Protein AF-A0A848MT66-F1 (afdb_monomer)

Foldseek 3Di:
DPDPQFDADQFWDDWPN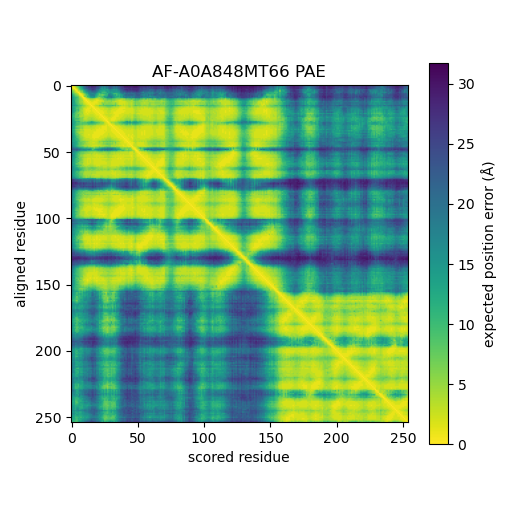KIKGQGTWADDPQKIKTKIKIQDDCPAPLLDPFFPDKDWFKFKDAPNHTQDTDPVPDDDPPVQKDKDWDADSVRRMIMMMMIGPHRVDDLVPGFKMKIWTFKMKGWGQDDQPDPDGGPDIDIDMDTTTRTGMDGSVSHDHRDWDKWWKAFPPPRDIKIWTDDQFKIKIWAADDVCPVPFPFKWKWFADPNDIDIWGFPDWDADPVRIIITITGDRCVVVTQWMFIDTPRDTRMIIGD

Secondary structure (DSSP, 8-state):
----SSPEEEEEEEETTEEEEEEEEEEETTEEEEEEEEE--TT-TTS-TT--EEEEEEEEEETTEEEEEE---SS---TTEEEEEEEETTTTEEEEEEEE---SS-GGG--EEEEEEEEEEEEEE--B-TTSSBS-EEEEEEEEEEEEEEEGGGSPPP-PEEEEEEETTT--EEEEEE-SS-EEEEE---TTTTT-S-EEEEEEETTEEEEEEEEEEEE-TTS-EEEEE----TTS-SEEEEEETTEEEEEEE-

Mean predicted aligned error: 12.11 Å

Structure (mmCIF, N/CA/C/O backbone):
data_AF-A0A848MT66-F1
#
_entry.id   AF-A0A848MT66-F1
#
loop_
_atom_site.group_PDB
_atom_site.id
_atom_site.type_symbol
_atom_site.label_atom_id
_atom_site.label_alt_id
_atom_site.label_comp_id
_atom_site.label_asym_id
_atom_site.label_entity_id
_atom_site.label_seq_id
_atom_site.pdbx_PDB_ins_code
_atom_site.Cartn_x
_atom_site.Cartn_y
_atom_site.Cartn_z
_atom_site.occupancy
_atom_site.B_iso_or_equiv
_atom_site.auth_seq_id
_atom_site.auth_comp_id
_atom_site.auth_asym_id
_atom_site.auth_atom_id
_atom_site.pdbx_PDB_model_num
ATOM 1 N N . MET A 1 1 ? 15.559 -20.952 0.396 1.00 28.16 1 MET A N 1
ATOM 2 C CA . MET A 1 1 ? 15.006 -20.070 1.439 1.00 28.16 1 MET A CA 1
ATOM 3 C C . MET A 1 1 ? 14.443 -18.902 0.673 1.00 28.16 1 MET A C 1
ATOM 5 O O . MET A 1 1 ? 15.230 -18.184 0.075 1.00 28.16 1 MET A O 1
ATOM 9 N N . GLU A 1 2 ? 13.124 -18.841 0.539 1.00 30.14 2 GLU A N 1
ATOM 10 C CA . GLU A 1 2 ? 12.454 -17.686 -0.057 1.00 30.14 2 GLU A CA 1
ATOM 11 C C . GLU A 1 2 ? 12.628 -16.526 0.924 1.00 30.14 2 GLU A C 1
ATOM 13 O O . GLU A 1 2 ? 12.258 -16.642 2.091 1.00 30.14 2 GLU A O 1
ATOM 18 N N . GLU A 1 3 ? 13.312 -15.466 0.500 1.00 37.06 3 GLU A N 1
ATOM 19 C CA . GLU A 1 3 ? 13.343 -14.219 1.258 1.00 37.06 3 GLU A CA 1
ATOM 20 C C . GLU A 1 3 ? 11.935 -13.622 1.186 1.00 37.06 3 GLU A C 1
ATOM 22 O O . GLU A 1 3 ? 11.455 -13.291 0.102 1.00 37.06 3 GLU A O 1
ATOM 27 N N . GLU A 1 4 ? 11.242 -13.554 2.325 1.00 42.16 4 GLU A N 1
ATOM 28 C CA . GLU A 1 4 ? 9.920 -12.934 2.392 1.00 42.16 4 GLU A CA 1
ATOM 29 C C . GLU A 1 4 ? 10.020 -11.465 1.962 1.00 42.16 4 GLU A C 1
ATOM 31 O O . GLU A 1 4 ? 10.787 -10.678 2.516 1.00 42.16 4 GLU A O 1
ATOM 36 N N . PHE A 1 5 ? 9.236 -11.124 0.939 1.00 47.00 5 PHE A N 1
ATOM 37 C CA . PHE A 1 5 ? 9.258 -9.848 0.224 1.00 47.00 5 PHE A CA 1
ATOM 38 C C . PHE A 1 5 ? 8.869 -8.634 1.089 1.00 47.00 5 PHE A C 1
ATOM 40 O O . PHE A 1 5 ? 9.258 -7.503 0.803 1.00 47.00 5 PHE A O 1
ATOM 47 N N . VAL A 1 6 ? 8.119 -8.861 2.169 1.00 54.75 6 VAL A N 1
ATOM 48 C CA . VAL A 1 6 ? 7.749 -7.846 3.160 1.00 54.75 6 VAL A CA 1
ATOM 49 C C . VAL A 1 6 ? 7.946 -8.431 4.549 1.00 54.75 6 VAL A C 1
ATOM 51 O O . VAL A 1 6 ? 7.553 -9.572 4.790 1.00 54.75 6 VAL A O 1
ATOM 54 N N . HIS A 1 7 ? 8.510 -7.651 5.473 1.00 56.84 7 HIS A N 1
ATOM 55 C CA . HIS A 1 7 ? 8.611 -8.065 6.867 1.00 56.84 7 HIS A CA 1
ATOM 56 C C . HIS A 1 7 ? 7.221 -8.237 7.487 1.00 56.84 7 HIS A C 1
ATOM 58 O O . HIS A 1 7 ? 6.429 -7.292 7.540 1.00 56.84 7 HIS A O 1
ATOM 64 N N . GLN A 1 8 ? 6.947 -9.450 7.971 1.00 54.66 8 GLN A N 1
ATOM 65 C CA . GLN A 1 8 ? 5.781 -9.724 8.797 1.00 54.66 8 GLN A CA 1
ATOM 66 C C . GLN A 1 8 ? 5.997 -9.117 10.181 1.00 54.66 8 GLN A C 1
ATOM 68 O O . GLN A 1 8 ? 6.926 -9.492 10.900 1.00 54.66 8 GLN A O 1
ATOM 73 N N . LEU A 1 9 ? 5.124 -8.192 10.564 1.00 62.81 9 LEU A N 1
ATOM 74 C CA . LEU A 1 9 ? 4.983 -7.795 11.956 1.00 62.81 9 LEU A CA 1
ATOM 75 C C . LEU A 1 9 ? 3.821 -8.605 12.534 1.00 62.81 9 LEU A C 1
ATOM 77 O O . LEU A 1 9 ? 2.802 -8.821 11.891 1.00 62.81 9 LEU A O 1
ATOM 81 N N . ASN A 1 10 ? 3.972 -9.097 13.760 1.00 61.88 10 ASN A N 1
ATOM 82 C CA . ASN A 1 10 ? 2.887 -9.768 14.479 1.00 61.88 10 ASN A CA 1
ATOM 83 C C . ASN A 1 10 ? 2.420 -8.886 15.642 1.00 61.88 10 ASN A C 1
ATOM 85 O O . ASN A 1 10 ? 2.320 -9.334 16.783 1.00 61.88 10 ASN A O 1
ATOM 89 N N . SER A 1 11 ? 2.165 -7.606 15.353 1.00 80.50 11 SER A N 1
ATOM 90 C CA . SER A 1 11 ? 1.585 -6.677 16.324 1.00 80.50 11 SER A CA 1
ATOM 91 C C . SER A 1 11 ? 0.069 -6.827 16.280 1.00 80.50 11 SER A C 1
ATOM 93 O O . SER A 1 11 ? -0.560 -6.510 15.272 1.00 80.50 11 SER A O 1
ATOM 95 N N . ILE A 1 12 ? -0.508 -7.383 17.346 1.00 86.62 12 ILE A N 1
ATOM 96 C CA . ILE A 1 12 ? -1.943 -7.653 17.464 1.00 86.62 12 ILE A CA 1
ATOM 97 C C . ILE A 1 12 ? -2.463 -6.920 18.691 1.00 86.62 12 ILE A C 1
ATOM 99 O O . ILE A 1 12 ? -1.936 -7.083 19.793 1.00 86.62 12 ILE A O 1
ATOM 103 N N . VAL A 1 13 ? -3.528 -6.144 18.512 1.00 90.25 13 VAL A N 1
ATOM 104 C CA . VAL A 1 13 ? -4.221 -5.472 19.610 1.00 90.25 13 VAL A CA 1
ATOM 105 C C . VAL A 1 13 ? -5.711 -5.734 19.507 1.00 90.25 13 VAL A C 1
ATOM 107 O O . VAL A 1 13 ? -6.292 -5.699 18.424 1.00 90.25 13 VAL A O 1
ATOM 110 N N . LYS A 1 14 ? -6.346 -5.963 20.656 1.00 91.12 14 LYS A N 1
ATOM 111 C CA . LYS A 1 14 ? -7.785 -6.182 20.760 1.00 91.12 14 LYS A CA 1
ATOM 112 C C . LYS A 1 14 ? -8.424 -5.135 21.660 1.00 91.12 14 LYS A C 1
ATOM 114 O O . LYS A 1 14 ? -7.981 -4.938 22.788 1.00 91.12 14 LYS A O 1
ATOM 119 N N . ASP A 1 15 ? -9.496 -4.527 21.172 1.00 90.19 15 ASP A N 1
ATOM 120 C CA . ASP A 1 15 ? -10.344 -3.594 21.914 1.00 90.19 15 ASP A CA 1
ATOM 121 C C . ASP A 1 15 ? -11.790 -3.726 21.420 1.00 90.19 15 ASP A C 1
ATOM 123 O O . ASP A 1 15 ? -12.028 -3.939 20.233 1.00 90.19 15 ASP A O 1
ATOM 127 N N . ASN A 1 16 ? -12.766 -3.646 22.327 1.00 83.56 16 ASN A N 1
ATOM 128 C CA . ASN A 1 16 ? -14.197 -3.790 22.014 1.00 83.56 16 ASN A CA 1
ATOM 129 C C . ASN A 1 16 ? -14.545 -5.015 21.140 1.00 83.56 16 ASN A C 1
ATOM 131 O O . ASN A 1 16 ? -15.352 -4.923 20.218 1.00 83.56 16 ASN A O 1
ATOM 135 N N . GLU A 1 17 ? -13.928 -6.166 21.435 1.00 89.69 17 GLU A N 1
ATOM 136 C CA . GLU A 1 17 ? -14.047 -7.426 20.672 1.00 89.69 17 GLU A CA 1
ATOM 137 C C . GLU A 1 17 ? -13.523 -7.384 19.226 1.00 89.69 17 GLU A C 1
ATOM 139 O O . GLU A 1 17 ? -13.543 -8.417 18.562 1.00 89.69 17 GLU A O 1
ATOM 144 N N . ILE A 1 18 ? -12.988 -6.252 18.770 1.00 92.56 18 ILE A N 1
ATOM 145 C CA . ILE A 1 18 ? -12.320 -6.105 17.477 1.00 92.56 18 ILE A CA 1
ATOM 146 C C . ILE A 1 18 ? -10.827 -6.316 17.677 1.00 92.56 18 ILE A C 1
ATOM 148 O O . ILE A 1 18 ? -10.190 -5.660 18.508 1.00 92.56 18 ILE A O 1
ATOM 152 N N . GLU A 1 19 ? -10.276 -7.230 16.897 1.00 94.12 19 GLU A N 1
ATOM 153 C CA . GLU A 1 19 ? -8.845 -7.485 16.828 1.00 94.12 19 GLU A CA 1
ATOM 154 C C . GLU A 1 19 ? -8.282 -6.820 15.576 1.00 94.12 19 GLU A C 1
ATOM 156 O O . GLU A 1 19 ? -8.815 -7.014 14.485 1.00 94.12 19 GLU A O 1
ATOM 161 N N . ILE A 1 20 ? -7.223 -6.030 15.740 1.00 94.69 20 ILE A N 1
ATOM 162 C CA . ILE A 1 20 ? -6.456 -5.462 14.636 1.00 94.69 20 ILE A CA 1
ATOM 163 C C . ILE A 1 20 ? -5.045 -6.023 14.707 1.00 94.69 20 ILE A C 1
ATOM 165 O O . ILE A 1 20 ? -4.350 -5.857 15.713 1.00 94.69 20 ILE A O 1
ATOM 169 N N . LYS A 1 21 ? -4.625 -6.651 13.616 1.00 92.06 21 LYS A N 1
ATOM 170 C CA . LYS A 1 21 ? -3.260 -7.096 13.373 1.00 92.06 21 LYS A CA 1
ATOM 171 C C . LYS A 1 21 ? -2.616 -6.172 12.346 1.00 92.06 21 LYS A C 1
ATOM 173 O O . LYS A 1 21 ? -3.166 -5.998 11.265 1.00 92.06 21 LYS A O 1
ATOM 178 N N . LEU A 1 22 ? -1.462 -5.590 12.665 1.00 89.69 22 LEU A N 1
ATOM 179 C CA . LEU A 1 22 ? -0.559 -5.035 11.653 1.00 89.69 22 LEU A CA 1
ATOM 180 C C . LEU A 1 22 ? 0.280 -6.197 11.131 1.00 89.69 22 LEU A C 1
ATOM 182 O O . LEU A 1 22 ? 1.233 -6.589 11.794 1.00 89.69 22 LEU A O 1
ATOM 186 N N . GLU A 1 23 ? -0.125 -6.758 9.997 1.00 83.38 23 GLU A N 1
ATOM 187 C CA . GLU A 1 23 ? 0.451 -7.965 9.397 1.00 83.38 23 GLU A CA 1
ATOM 188 C C . GLU A 1 23 ? 1.785 -7.675 8.709 1.00 83.38 23 GLU A C 1
ATOM 190 O O . GLU A 1 23 ? 2.734 -8.446 8.822 1.00 83.38 23 GLU A O 1
ATOM 195 N N . LYS A 1 24 ? 1.871 -6.558 7.981 1.00 80.31 24 LYS A N 1
ATOM 196 C CA . LYS A 1 24 ? 3.085 -6.161 7.259 1.00 80.31 24 LYS A CA 1
ATOM 197 C C . LYS A 1 24 ? 3.338 -4.670 7.415 1.00 80.31 24 LYS A C 1
ATOM 199 O O . LYS A 1 24 ? 2.401 -3.870 7.389 1.00 80.31 24 LYS A O 1
ATOM 204 N N . ALA A 1 25 ? 4.610 -4.302 7.506 1.00 81.12 25 ALA A N 1
ATOM 205 C CA . ALA A 1 25 ? 5.046 -2.922 7.366 1.00 81.12 25 ALA A CA 1
ATOM 206 C C . ALA A 1 25 ? 6.406 -2.853 6.669 1.00 81.12 25 ALA A C 1
ATOM 208 O O . ALA A 1 25 ? 7.242 -3.743 6.832 1.00 81.12 25 ALA A O 1
ATOM 209 N N . TYR A 1 26 ? 6.615 -1.810 5.873 1.00 76.75 26 TYR A N 1
ATOM 210 C CA . TYR A 1 26 ? 7.862 -1.603 5.143 1.00 76.75 26 TYR A CA 1
ATOM 211 C C . TYR A 1 26 ? 8.096 -0.127 4.844 1.00 76.75 26 TYR A C 1
ATOM 213 O O . TYR A 1 26 ? 7.155 0.664 4.753 1.00 76.75 26 TYR A O 1
ATOM 221 N N . ILE A 1 27 ? 9.362 0.212 4.624 1.00 77.25 27 ILE A N 1
ATOM 222 C CA . ILE A 1 27 ? 9.795 1.523 4.152 1.00 77.25 27 ILE A CA 1
ATOM 223 C C . ILE A 1 27 ? 10.336 1.369 2.731 1.00 77.25 27 ILE A C 1
ATOM 225 O O . ILE A 1 27 ? 11.186 0.514 2.474 1.00 77.25 27 ILE A O 1
ATOM 229 N N . ASP A 1 28 ? 9.851 2.205 1.814 1.00 71.50 28 ASP A N 1
ATOM 230 C CA . ASP A 1 28 ? 10.352 2.295 0.441 1.00 71.50 28 ASP A CA 1
ATOM 231 C C . ASP A 1 28 ? 10.438 3.759 0.000 1.00 71.50 28 ASP A C 1
ATOM 233 O O . ASP A 1 28 ? 9.432 4.458 -0.037 1.00 71.50 28 ASP A O 1
ATOM 237 N N . GLN A 1 29 ? 11.643 4.244 -0.315 1.00 68.88 29 GLN A N 1
ATOM 238 C CA . GLN A 1 29 ? 11.874 5.580 -0.893 1.00 68.88 29 GLN A CA 1
ATOM 239 C C . GLN A 1 29 ? 11.105 6.724 -0.185 1.00 68.88 29 GLN A C 1
ATOM 241 O O . GLN A 1 29 ? 10.554 7.613 -0.837 1.00 68.88 29 GLN A O 1
ATOM 246 N N . LYS A 1 30 ? 11.112 6.724 1.161 1.00 72.56 30 LYS A N 1
ATOM 247 C CA . LYS A 1 30 ? 10.392 7.659 2.066 1.00 72.56 30 LYS A CA 1
ATOM 248 C C . LYS A 1 30 ? 8.875 7.478 2.160 1.00 72.56 30 LYS A C 1
ATOM 250 O O . LYS A 1 30 ? 8.181 8.340 2.708 1.00 72.56 30 LYS A O 1
ATOM 255 N N . GLN A 1 31 ? 8.358 6.376 1.644 1.00 78.69 31 GLN A N 1
ATOM 256 C CA . GLN A 1 31 ? 6.994 5.937 1.872 1.00 78.69 31 GLN A CA 1
ATOM 257 C C . GLN A 1 31 ? 6.964 4.881 2.974 1.00 78.69 31 GLN A C 1
ATOM 259 O O . GLN A 1 31 ? 7.889 4.076 3.094 1.00 78.69 31 GLN A O 1
ATOM 264 N N . LEU A 1 32 ? 5.884 4.877 3.752 1.00 81.88 32 LEU A N 1
ATOM 265 C CA . LEU A 1 32 ? 5.597 3.827 4.727 1.00 81.88 32 LEU A CA 1
ATOM 266 C C . LEU A 1 32 ? 4.388 3.031 4.252 1.00 81.88 32 LEU A C 1
ATOM 268 O O . LEU A 1 32 ? 3.293 3.585 4.115 1.00 81.88 32 LEU A O 1
ATOM 272 N N . GLY A 1 33 ? 4.596 1.743 4.017 1.00 83.00 33 GLY A N 1
ATOM 273 C CA . GLY A 1 33 ? 3.530 0.790 3.765 1.00 83.00 33 GLY A CA 1
ATOM 274 C C . GLY A 1 33 ? 3.071 0.132 5.056 1.00 83.00 33 GLY A C 1
ATOM 275 O O . GLY A 1 33 ? 3.898 -0.302 5.856 1.00 83.00 33 GLY A O 1
ATOM 276 N N . LEU A 1 34 ? 1.759 0.048 5.251 1.00 86.88 34 LEU A N 1
ATOM 277 C CA . LEU A 1 34 ? 1.121 -0.610 6.389 1.00 86.88 34 LEU A CA 1
ATOM 278 C C . LEU A 1 34 ? 0.010 -1.520 5.876 1.00 86.88 34 LEU A C 1
ATOM 280 O O . LEU A 1 34 ? -0.823 -1.080 5.088 1.00 86.88 34 LEU A O 1
ATOM 284 N N . TYR A 1 35 ? -0.030 -2.762 6.342 1.00 86.44 35 TYR A N 1
ATOM 285 C CA . TYR A 1 35 ? -1.067 -3.727 5.988 1.00 86.44 35 TYR A CA 1
ATOM 286 C C . TYR A 1 35 ? -1.716 -4.296 7.245 1.00 86.44 35 TYR A C 1
ATOM 288 O O . TYR A 1 35 ? -1.035 -4.879 8.093 1.00 86.44 35 TYR A O 1
ATOM 296 N N . PHE A 1 36 ? -3.028 -4.121 7.358 1.00 90.62 36 PHE A N 1
ATOM 297 C CA . PHE A 1 36 ? -3.811 -4.529 8.513 1.00 90.62 36 PHE A CA 1
ATOM 298 C C . PHE A 1 36 ? -4.785 -5.644 8.160 1.00 90.62 36 PHE A C 1
ATOM 300 O O . PHE A 1 36 ? -5.444 -5.588 7.123 1.00 90.62 36 PHE A O 1
ATOM 307 N N . ILE A 1 37 ? -4.933 -6.586 9.087 1.00 91.62 37 ILE A N 1
ATOM 308 C CA . ILE A 1 37 ? -6.010 -7.573 9.111 1.00 91.62 37 ILE A CA 1
ATOM 309 C C . ILE A 1 37 ? -6.858 -7.284 10.346 1.00 91.62 37 ILE A C 1
ATOM 311 O O . ILE A 1 37 ? -6.346 -7.203 11.464 1.00 91.62 37 ILE A O 1
ATOM 315 N N . ILE A 1 38 ? -8.155 -7.087 10.147 1.00 95.00 38 ILE A N 1
ATOM 316 C CA . ILE A 1 38 ? -9.089 -6.662 11.185 1.00 95.00 38 ILE A CA 1
ATOM 317 C C . ILE A 1 38 ? -10.229 -7.663 11.267 1.00 95.00 38 ILE A C 1
ATOM 319 O O . ILE A 1 38 ? -11.006 -7.801 10.327 1.00 95.00 38 ILE A O 1
ATOM 323 N N . ASN A 1 39 ? -10.382 -8.303 12.421 1.00 95.06 39 ASN A N 1
ATOM 324 C CA . ASN A 1 39 ? -11.493 -9.211 12.676 1.00 95.06 39 ASN A CA 1
ATOM 325 C C . ASN A 1 39 ? -12.638 -8.439 13.334 1.00 95.06 39 ASN A C 1
ATOM 327 O O . ASN A 1 39 ? -12.518 -7.976 14.477 1.00 95.06 39 ASN A O 1
ATOM 331 N N . LEU A 1 40 ? -13.747 -8.282 12.607 1.00 93.81 40 LEU A N 1
ATOM 332 C CA . LEU A 1 40 ? -14.946 -7.614 13.103 1.00 93.81 40 LEU A CA 1
ATOM 333 C C . LEU A 1 40 ? -15.909 -8.644 13.718 1.00 93.81 40 LEU A C 1
ATOM 335 O O . LEU A 1 40 ? -16.184 -9.675 13.108 1.00 93.81 40 LEU A O 1
ATOM 339 N N . PRO A 1 41 ? -16.477 -8.388 14.911 1.00 92.31 41 PRO A N 1
ATOM 340 C CA . PRO A 1 41 ? -17.468 -9.290 15.483 1.00 92.31 41 PRO A CA 1
ATOM 341 C C . PRO A 1 41 ? -18.757 -9.252 14.651 1.00 92.31 41 PRO A C 1
ATOM 343 O O . PRO A 1 41 ? -19.169 -8.177 14.224 1.00 92.31 41 PRO A O 1
ATOM 346 N N . GLU A 1 42 ? -19.451 -10.386 14.504 1.00 89.50 42 GLU A N 1
ATOM 347 C CA . GLU A 1 42 ? -20.703 -10.508 13.720 1.00 89.50 42 GLU A CA 1
ATOM 348 C C . GLU A 1 42 ? -21.767 -9.461 14.090 1.00 89.50 42 GLU A C 1
ATOM 350 O O . GLU A 1 42 ? -22.521 -8.982 13.251 1.00 89.50 42 GLU A O 1
ATOM 355 N N . LYS A 1 43 ? -21.822 -9.073 15.370 1.00 89.12 43 LYS A N 1
ATOM 356 C CA . LYS A 1 43 ? -22.753 -8.053 15.882 1.00 89.12 43 LYS A CA 1
ATOM 357 C C . LYS A 1 43 ? -22.346 -6.610 15.553 1.00 89.12 43 LYS A C 1
ATOM 359 O O . LYS A 1 43 ? -23.041 -5.674 15.952 1.00 89.12 43 LYS A O 1
ATOM 364 N N . SER A 1 44 ? -21.190 -6.399 14.925 1.00 88.56 44 SER A N 1
ATOM 365 C CA . SER A 1 44 ? -20.692 -5.075 14.573 1.00 88.56 44 SER A CA 1
ATOM 366 C C . SER A 1 44 ? -21.595 -4.448 13.523 1.00 88.56 44 SER A C 1
ATOM 368 O O . SER A 1 44 ? -21.906 -5.055 12.508 1.00 88.56 44 SER A O 1
ATOM 370 N N . LYS A 1 45 ? -21.933 -3.169 13.696 1.00 87.88 45 LYS A N 1
ATOM 371 C CA . LYS A 1 45 ? -22.602 -2.392 12.638 1.00 87.88 45 LYS A CA 1
ATOM 372 C C . LYS A 1 45 ? -21.758 -2.253 11.365 1.00 87.88 45 LYS A C 1
ATOM 374 O O . LYS A 1 45 ? -22.286 -1.856 10.335 1.00 87.88 45 LYS A O 1
ATOM 379 N N . LEU A 1 46 ? -20.454 -2.525 11.462 1.00 89.31 46 LEU A N 1
ATOM 380 C CA . LEU A 1 46 ? -19.535 -2.573 10.329 1.00 89.31 46 LEU A CA 1
ATOM 381 C C . LEU A 1 46 ? -19.569 -3.923 9.599 1.00 89.31 46 LEU A C 1
ATOM 383 O O . LEU A 1 46 ? -18.957 -4.030 8.557 1.00 89.31 46 LEU A O 1
ATOM 387 N N . VAL A 1 47 ? -20.274 -4.931 10.116 1.00 86.62 47 VAL A N 1
ATOM 388 C CA . VAL A 1 47 ? -20.581 -6.172 9.396 1.00 86.62 47 VAL A CA 1
ATOM 389 C C . VAL A 1 47 ? -21.984 -5.997 8.822 1.00 86.62 47 VAL A C 1
ATOM 391 O O . VAL A 1 47 ? -22.995 -6.318 9.444 1.00 86.62 47 VAL A O 1
ATOM 394 N N . SER A 1 48 ? -22.062 -5.341 7.667 1.00 70.50 48 SER A N 1
ATOM 395 C CA . SER A 1 48 ? -23.320 -5.018 6.995 1.00 70.50 48 SER A CA 1
ATOM 396 C C . SER A 1 48 ? -23.159 -5.204 5.497 1.00 70.50 48 SER A C 1
ATOM 398 O O . SER A 1 48 ? -22.200 -4.710 4.915 1.00 70.50 48 SER A O 1
ATOM 400 N N . SER A 1 49 ? -24.155 -5.824 4.859 1.00 62.88 49 SER A N 1
ATOM 401 C CA . SER A 1 49 ? -24.201 -6.142 3.417 1.00 62.88 49 SER A CA 1
ATOM 402 C C . SER A 1 49 ? -24.146 -4.938 2.458 1.00 62.88 49 SER A C 1
ATOM 404 O O . SER A 1 49 ? -24.436 -5.073 1.273 1.00 62.88 49 SER A O 1
ATOM 406 N N . ARG A 1 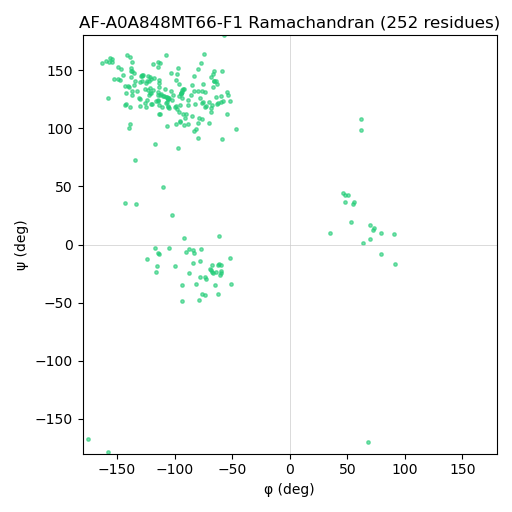50 ? -23.906 -3.728 2.965 1.00 76.00 50 ARG A N 1
ATOM 407 C CA . ARG A 1 50 ? -24.032 -2.487 2.201 1.00 76.00 50 ARG A CA 1
ATOM 408 C C . ARG A 1 50 ? -22.962 -1.464 2.580 1.00 76.00 50 ARG A C 1
ATOM 410 O O . ARG A 1 50 ? -23.267 -0.283 2.685 1.00 76.00 50 ARG A O 1
ATOM 417 N N . ILE A 1 51 ? -21.748 -1.913 2.881 1.00 84.81 51 ILE A N 1
ATOM 418 C CA . ILE A 1 51 ? -20.597 -1.017 3.024 1.00 84.81 51 ILE A CA 1
ATOM 419 C C . ILE A 1 51 ? -19.824 -1.069 1.712 1.00 84.81 51 ILE A C 1
ATOM 421 O O . ILE A 1 51 ? -19.376 -2.135 1.310 1.00 84.81 51 ILE A O 1
ATOM 425 N N . ASP A 1 52 ? -19.714 0.077 1.047 1.00 82.75 52 ASP A N 1
ATOM 426 C CA . ASP A 1 52 ? -19.035 0.195 -0.242 1.00 82.75 52 ASP A CA 1
ATOM 427 C C . ASP A 1 52 ? -17.519 0.291 -0.071 1.00 82.75 52 ASP A C 1
ATOM 429 O O . ASP A 1 52 ? -16.787 -0.232 -0.901 1.00 82.75 52 ASP A O 1
ATOM 433 N N . TYR A 1 53 ? -17.048 0.931 1.005 1.00 85.50 53 TYR A N 1
ATOM 434 C CA . TYR A 1 53 ? -15.631 0.936 1.368 1.00 85.50 53 TYR A CA 1
ATOM 435 C C . TYR A 1 53 ? -15.412 1.167 2.863 1.00 85.50 53 TYR A C 1
ATOM 437 O O . TYR A 1 53 ? -16.259 1.729 3.574 1.00 85.50 53 TYR A O 1
ATOM 445 N N . TYR A 1 54 ? -14.227 0.777 3.329 1.00 88.81 54 TYR A N 1
ATOM 446 C CA . TYR A 1 54 ? -13.775 0.971 4.702 1.00 88.81 54 TYR A CA 1
ATOM 447 C C . TYR A 1 54 ? -12.583 1.924 4.775 1.00 88.81 54 TYR A C 1
ATOM 449 O O . TYR A 1 54 ? -11.800 2.057 3.841 1.00 88.81 54 TYR A O 1
ATOM 457 N N . ASN A 1 55 ? -12.426 2.603 5.912 1.00 89.31 55 ASN A N 1
ATOM 458 C CA . ASN A 1 55 ? -11.262 3.445 6.175 1.00 89.31 55 ASN A CA 1
ATOM 459 C C . ASN A 1 55 ? -10.930 3.481 7.674 1.00 89.31 55 ASN A C 1
ATOM 461 O O . ASN A 1 55 ? -11.820 3.533 8.529 1.00 89.31 55 ASN A O 1
ATOM 465 N N . LEU A 1 56 ? -9.641 3.502 7.998 1.00 91.81 56 LEU A N 1
ATOM 466 C CA . LEU A 1 56 ? -9.118 3.666 9.346 1.00 91.81 56 LEU A CA 1
ATOM 467 C C . LEU A 1 56 ? -8.786 5.122 9.632 1.00 91.81 56 LEU A C 1
ATOM 469 O O . LEU A 1 56 ? -8.020 5.766 8.922 1.00 91.81 56 LEU A O 1
ATOM 473 N N . GLY A 1 57 ? -9.274 5.621 10.760 1.00 91.50 57 GLY A N 1
ATOM 474 C CA . GLY A 1 57 ? -8.708 6.821 11.345 1.00 91.50 57 GLY A CA 1
ATOM 475 C C . GLY A 1 57 ? -7.588 6.475 12.301 1.00 91.50 57 GLY A C 1
ATOM 476 O O . GLY A 1 57 ? -7.844 5.928 13.379 1.00 91.50 57 GLY A O 1
ATOM 477 N N . PHE A 1 58 ? -6.373 6.839 11.916 1.00 91.94 58 PHE A N 1
ATOM 478 C CA . PHE A 1 58 ? -5.172 6.530 12.673 1.00 91.94 58 PHE A CA 1
ATOM 479 C C . PHE A 1 58 ? -4.169 7.680 12.660 1.00 91.94 58 PHE A C 1
ATOM 481 O O . PHE A 1 58 ? -4.232 8.584 11.825 1.00 91.94 58 PHE A O 1
ATOM 488 N N . SER A 1 59 ? -3.227 7.627 13.593 1.00 91.50 59 SER A N 1
ATOM 489 C CA . SER A 1 59 ? -2.053 8.497 13.615 1.00 91.50 59 SER A CA 1
ATOM 490 C C . SER A 1 59 ? -0.786 7.673 13.735 1.00 91.50 59 SER A C 1
ATOM 492 O O . SER A 1 59 ? -0.789 6.668 14.441 1.00 91.50 59 SER A O 1
ATOM 494 N N . ILE A 1 60 ? 0.290 8.141 13.112 1.00 89.94 60 ILE A N 1
ATOM 495 C CA . ILE A 1 60 ? 1.630 7.586 13.302 1.00 89.94 60 ILE A CA 1
ATOM 496 C C . ILE A 1 60 ? 2.392 8.522 14.214 1.00 89.94 60 ILE A C 1
ATOM 498 O O . ILE A 1 60 ? 2.379 9.740 14.002 1.00 89.94 60 ILE A O 1
ATOM 502 N N . LYS A 1 61 ? 3.033 7.951 15.227 1.00 89.06 61 LYS A N 1
ATOM 503 C CA . LYS A 1 61 ? 3.802 8.686 16.219 1.00 89.06 61 LYS A CA 1
ATOM 504 C C . LYS A 1 61 ? 5.201 8.113 16.376 1.00 89.06 61 LYS A C 1
ATOM 506 O O . LYS A 1 61 ? 5.364 6.902 16.335 1.00 89.06 61 LYS A O 1
ATOM 511 N N . GLU A 1 62 ? 6.148 8.999 16.634 1.00 86.56 62 GLU A N 1
ATOM 512 C CA . GLU A 1 62 ? 7.523 8.717 17.060 1.00 86.56 62 GLU A CA 1
ATOM 513 C C . GLU A 1 62 ? 7.707 9.415 18.410 1.00 86.56 62 GLU A C 1
ATOM 515 O O . GLU A 1 62 ? 7.445 10.616 18.508 1.00 86.56 62 GLU A O 1
ATOM 520 N N . ASP A 1 63 ? 8.037 8.679 19.473 1.00 83.69 63 ASP A N 1
ATOM 521 C CA . ASP A 1 63 ? 8.195 9.227 20.834 1.00 83.69 63 ASP A CA 1
ATOM 522 C C . ASP A 1 63 ? 7.037 10.143 21.290 1.00 83.69 63 ASP A C 1
ATOM 524 O O . ASP A 1 63 ? 7.206 11.169 21.953 1.00 83.69 63 ASP A O 1
ATOM 528 N N . GLY A 1 64 ? 5.811 9.796 20.886 1.00 81.56 64 GLY A N 1
ATOM 529 C CA . GLY A 1 64 ? 4.597 10.565 21.179 1.00 81.56 64 GLY A CA 1
ATOM 530 C C . GLY A 1 64 ? 4.366 11.797 20.291 1.00 81.56 64 GLY A C 1
ATOM 531 O O . GLY A 1 64 ? 3.268 12.364 20.324 1.00 81.56 64 GLY A O 1
ATOM 532 N N . LYS A 1 65 ? 5.328 12.190 19.449 1.00 86.44 65 LYS A N 1
ATOM 533 C CA . LYS A 1 65 ? 5.156 13.224 18.421 1.00 86.44 65 LYS A CA 1
ATOM 534 C C . LYS A 1 65 ? 4.399 12.647 17.229 1.00 86.44 65 LYS A C 1
ATOM 536 O O . LYS A 1 65 ? 4.800 11.646 16.651 1.00 86.44 65 LYS A O 1
ATOM 541 N N . VAL A 1 66 ? 3.310 13.302 16.835 1.00 86.88 66 VAL A N 1
ATOM 542 C CA . VAL A 1 66 ? 2.520 12.904 15.662 1.00 86.88 66 VAL A CA 1
ATOM 543 C C . VAL A 1 66 ? 3.277 13.259 14.384 1.00 86.88 66 VAL A C 1
ATOM 545 O O . VAL A 1 66 ? 3.537 14.433 14.126 1.00 86.88 66 VAL A O 1
ATOM 548 N N . LEU A 1 67 ? 3.599 12.240 13.589 1.00 82.75 67 LEU A N 1
ATOM 549 C CA . LEU A 1 67 ? 4.227 12.369 12.274 1.00 82.75 67 LEU A CA 1
ATOM 550 C C . LEU A 1 67 ? 3.194 12.393 11.146 1.00 82.75 67 LEU A C 1
ATOM 552 O O . LEU A 1 67 ? 3.362 13.098 10.158 1.00 82.75 67 LEU A O 1
ATOM 556 N N . PHE A 1 68 ? 2.107 11.638 11.304 1.00 85.75 68 PHE A N 1
ATOM 557 C CA . PHE A 1 68 ? 1.043 11.540 10.312 1.00 85.75 68 PHE A CA 1
ATOM 558 C C . PHE A 1 68 ? -0.310 11.355 10.994 1.00 85.75 68 PHE A C 1
ATOM 560 O O . PHE A 1 68 ? -0.409 10.784 12.082 1.00 85.75 68 PHE A O 1
ATOM 567 N N . THR A 1 69 ? -1.380 11.830 10.361 1.00 86.75 69 THR A N 1
ATOM 568 C CA . THR A 1 69 ? -2.749 11.556 10.801 1.00 86.75 69 THR A CA 1
ATOM 569 C C . THR A 1 69 ? -3.659 11.366 9.601 1.00 86.75 69 THR A C 1
ATOM 571 O O . THR A 1 69 ? -3.866 12.294 8.819 1.00 86.75 69 THR A O 1
ATOM 574 N N . ASN A 1 70 ? -4.290 10.199 9.515 1.00 85.56 70 ASN A N 1
ATOM 575 C CA . ASN A 1 70 ? -5.436 9.999 8.648 1.00 85.56 70 ASN A CA 1
ATOM 576 C C . ASN A 1 70 ? -6.713 10.363 9.417 1.00 85.56 70 ASN A C 1
ATOM 578 O O . ASN A 1 70 ? -7.216 9.619 10.263 1.00 85.56 70 ASN A O 1
ATOM 582 N N . ASN A 1 71 ? -7.256 11.541 9.109 1.00 71.38 71 ASN A N 1
ATOM 583 C CA . ASN A 1 71 ? -8.486 12.023 9.729 1.00 71.38 71 ASN A CA 1
ATOM 584 C C . ASN A 1 71 ? -9.765 11.495 9.062 1.00 71.38 71 ASN A C 1
ATOM 586 O O . ASN A 1 71 ? -10.850 11.703 9.624 1.00 71.38 71 ASN A O 1
ATOM 590 N N . SER A 1 72 ? -9.682 10.742 7.958 1.00 58.50 72 SER A N 1
ATOM 591 C CA . SER A 1 72 ? -10.794 10.056 7.264 1.00 58.50 72 SER A CA 1
ATOM 592 C C . SER A 1 72 ? -12.000 10.949 6.898 1.00 58.50 72 SER A C 1
ATOM 594 O O . SER A 1 72 ? -13.113 10.450 6.734 1.00 58.50 72 SER A O 1
ATOM 596 N N . LYS A 1 73 ? -11.838 12.280 6.858 1.00 50.88 73 LYS A N 1
ATOM 597 C CA . LYS A 1 73 ? -12.891 13.205 6.410 1.00 50.88 73 LYS A CA 1
ATOM 598 C C . LYS A 1 73 ? -12.731 13.422 4.902 1.00 50.88 73 LYS A C 1
ATOM 600 O O . LYS A 1 73 ? -11.789 14.095 4.519 1.00 50.88 73 LYS A O 1
ATOM 605 N N . GLU A 1 74 ? -13.671 12.860 4.141 1.00 47.47 74 GLU A N 1
ATOM 606 C CA . GLU A 1 74 ? -14.055 13.217 2.763 1.00 47.47 74 GLU A CA 1
ATOM 607 C C . GLU A 1 74 ? -12.985 13.076 1.661 1.00 47.47 74 GLU A C 1
ATOM 609 O O . GLU A 1 74 ? -12.067 13.879 1.575 1.00 47.47 74 GLU A O 1
ATOM 614 N N . ASP A 1 75 ? -13.166 12.056 0.807 1.00 41.84 75 ASP A N 1
ATOM 615 C CA . ASP A 1 75 ? -13.159 12.017 -0.678 1.00 41.84 75 ASP A CA 1
ATOM 616 C C . ASP A 1 75 ? -12.232 12.908 -1.539 1.00 41.84 75 ASP A C 1
ATOM 618 O O . ASP A 1 75 ? -12.347 12.894 -2.764 1.00 41.84 75 ASP A O 1
ATOM 622 N N . SER A 1 76 ? -11.254 13.618 -0.993 1.00 39.91 76 SER A N 1
ATOM 623 C CA . SER A 1 76 ? -10.090 14.028 -1.780 1.00 39.91 76 SER A CA 1
ATOM 624 C C . SER A 1 76 ? -9.003 12.996 -1.546 1.00 39.91 76 SER A C 1
ATOM 626 O O . SER A 1 76 ? -8.591 12.828 -0.398 1.00 39.91 76 SER A O 1
ATOM 628 N N . GLN A 1 77 ? -8.542 12.328 -2.607 1.00 43.75 77 GLN A N 1
ATOM 629 C CA . GLN A 1 77 ? -7.215 11.713 -2.630 1.00 43.75 77 GLN A CA 1
ATOM 630 C C . GLN A 1 77 ? -6.243 12.762 -2.091 1.00 43.75 77 GLN A C 1
ATOM 632 O O . GLN A 1 77 ? -5.929 13.741 -2.763 1.00 43.75 77 GLN A O 1
ATOM 637 N N . VAL A 1 78 ? -5.883 12.642 -0.817 1.00 50.81 78 VAL A N 1
ATOM 638 C CA . VAL A 1 78 ? -4.873 13.504 -0.235 1.00 50.81 78 VAL A CA 1
ATOM 639 C C . VAL A 1 78 ? -3.581 12.949 -0.802 1.00 50.81 78 VAL A C 1
ATOM 641 O O . VAL A 1 78 ? -3.299 11.773 -0.589 1.00 50.81 78 VAL A O 1
ATOM 644 N N . ASP A 1 79 ? -2.792 13.771 -1.495 1.00 56.88 79 ASP A N 1
ATOM 645 C CA . ASP A 1 79 ? -1.491 13.376 -2.065 1.00 56.88 79 ASP A CA 1
ATOM 646 C C . ASP A 1 79 ? -0.549 12.706 -1.033 1.00 56.88 79 ASP A C 1
ATOM 648 O O . ASP A 1 79 ? 0.471 12.122 -1.394 1.00 56.88 79 ASP A O 1
ATOM 652 N N . SER A 1 80 ? -0.892 12.765 0.260 1.00 69.56 80 SER A N 1
ATOM 653 C CA . SER A 1 80 ? -0.174 12.164 1.376 1.00 69.56 80 SER A CA 1
ATOM 654 C C . SER A 1 80 ? -0.376 10.660 1.567 1.00 69.56 80 SER A C 1
ATOM 656 O O . SER A 1 80 ? 0.402 10.085 2.324 1.00 69.56 80 SER A O 1
ATOM 658 N N . TYR A 1 81 ? -1.361 9.995 0.947 1.00 75.56 81 TYR A N 1
ATOM 659 C CA . TYR A 1 81 ? -1.444 8.525 0.978 1.00 75.56 81 TYR A CA 1
ATOM 660 C C . TYR A 1 81 ? -2.358 7.922 -0.100 1.00 75.56 81 TYR A C 1
ATOM 662 O O . TYR A 1 81 ? -3.315 8.548 -0.551 1.00 75.56 81 TYR A O 1
ATOM 670 N N . THR A 1 82 ? -2.109 6.660 -0.450 1.00 75.06 82 THR A N 1
ATOM 671 C CA . THR A 1 82 ? -3.053 5.779 -1.155 1.00 75.06 82 THR A CA 1
ATOM 672 C C . THR A 1 82 ? -3.463 4.623 -0.239 1.00 75.06 82 THR A C 1
ATOM 674 O O . THR A 1 82 ? -2.782 4.333 0.749 1.00 75.06 82 THR A O 1
ATOM 677 N N . PHE A 1 83 ? -4.612 3.997 -0.494 1.00 79.88 83 PHE A N 1
ATOM 678 C CA . PHE A 1 83 ? -5.068 2.842 0.282 1.00 79.88 83 PHE A CA 1
ATOM 679 C C . PHE A 1 83 ? -5.903 1.895 -0.583 1.00 79.88 83 PHE A C 1
ATOM 681 O O . PHE A 1 83 ? -6.516 2.345 -1.548 1.00 79.88 83 PHE A O 1
ATOM 688 N N . ASN A 1 84 ? -5.905 0.611 -0.225 1.00 75.88 84 ASN A N 1
ATOM 689 C CA . ASN A 1 84 ? -6.787 -0.414 -0.787 1.00 75.88 84 ASN A CA 1
ATOM 690 C C . ASN A 1 84 ? -7.356 -1.267 0.344 1.00 75.88 84 ASN A C 1
ATOM 692 O O . ASN A 1 84 ? -6.663 -1.531 1.331 1.00 75.88 84 ASN A O 1
ATOM 696 N N . GLU A 1 85 ? -8.576 -1.744 0.168 1.00 82.25 85 GLU A N 1
ATOM 697 C CA . GLU A 1 85 ? -9.337 -2.497 1.149 1.00 82.25 85 GLU A CA 1
ATOM 698 C C . GLU A 1 85 ? -10.067 -3.686 0.518 1.00 82.25 85 GLU A C 1
ATOM 700 O O . GLU A 1 85 ? -10.497 -3.644 -0.635 1.00 82.25 85 GLU A O 1
ATOM 705 N N . TYR A 1 86 ? -10.234 -4.743 1.304 1.00 83.94 86 TYR A N 1
ATOM 706 C CA . TYR A 1 86 ? -11.017 -5.920 0.957 1.00 83.94 86 TYR A CA 1
ATOM 707 C C . TYR A 1 86 ? -11.738 -6.436 2.202 1.00 83.94 86 TYR A C 1
ATOM 709 O O . TYR A 1 86 ? -11.158 -6.492 3.284 1.00 83.94 86 TYR A O 1
ATOM 717 N N . PHE A 1 87 ? -13.011 -6.800 2.063 1.00 84.94 87 PHE A N 1
ATOM 718 C CA . PHE A 1 87 ? -13.798 -7.370 3.151 1.00 84.94 87 PHE A CA 1
ATOM 719 C C . PHE A 1 87 ? -14.280 -8.768 2.770 1.00 84.94 87 PHE A C 1
ATOM 721 O O . PHE A 1 87 ? -14.995 -8.930 1.783 1.00 84.94 87 PHE A O 1
ATOM 728 N N . ASP A 1 88 ? -13.895 -9.764 3.564 1.00 84.69 88 ASP A N 1
ATOM 729 C CA . ASP A 1 88 ? -14.382 -11.134 3.445 1.00 84.69 88 ASP A CA 1
ATOM 730 C C . ASP A 1 88 ? -15.609 -11.331 4.344 1.00 84.69 88 ASP A C 1
ATOM 732 O O . ASP A 1 88 ? -15.503 -11.516 5.560 1.00 84.69 88 ASP A O 1
ATOM 736 N N . ASP A 1 89 ? -16.790 -11.330 3.722 1.00 84.25 89 ASP A N 1
ATOM 737 C CA . ASP A 1 89 ? -18.075 -11.555 4.391 1.00 84.25 89 ASP A CA 1
ATOM 738 C C . ASP A 1 89 ? -18.165 -12.924 5.093 1.00 84.25 89 ASP A C 1
ATOM 740 O O . ASP A 1 89 ? -18.960 -13.097 6.017 1.00 84.25 89 ASP A O 1
ATOM 744 N N . SER A 1 90 ? -17.391 -13.927 4.656 1.00 84.25 90 SER A N 1
ATOM 745 C CA . SER A 1 90 ? -17.463 -15.282 5.217 1.00 84.25 90 SER A CA 1
ATOM 746 C C . SER A 1 90 ? -16.752 -15.404 6.565 1.00 84.25 90 SER A C 1
ATOM 748 O O . SER A 1 90 ? -17.141 -16.225 7.400 1.00 84.25 90 SER A O 1
ATOM 750 N N . THR A 1 91 ? -15.739 -14.567 6.786 1.00 88.25 91 THR A N 1
ATOM 751 C CA . THR A 1 91 ? -14.905 -14.549 7.995 1.00 88.25 91 THR A CA 1
ATOM 752 C C . THR A 1 91 ? -15.082 -13.270 8.819 1.00 88.25 91 THR A C 1
ATOM 754 O O . THR A 1 91 ? -14.632 -13.217 9.963 1.00 88.25 91 THR A O 1
ATOM 757 N N . ASN A 1 92 ? -15.802 -12.270 8.292 1.00 91.69 92 ASN A N 1
ATOM 758 C CA . ASN A 1 92 ? -15.906 -10.908 8.829 1.00 91.69 92 ASN A CA 1
ATOM 759 C C . ASN A 1 92 ? -14.538 -10.233 8.998 1.00 91.69 92 ASN A C 1
ATOM 761 O O . ASN A 1 92 ? -14.306 -9.477 9.952 1.00 91.69 92 ASN A O 1
ATOM 765 N N . THR A 1 93 ? -13.634 -10.514 8.063 1.00 91.75 93 THR A N 1
ATOM 766 C CA . THR A 1 93 ? -12.265 -10.009 8.075 1.00 91.75 93 THR A CA 1
ATOM 767 C C . THR A 1 93 ? -12.125 -8.858 7.086 1.00 91.75 93 THR A C 1
ATOM 769 O O . THR A 1 93 ? -12.431 -8.985 5.904 1.00 91.75 93 THR A O 1
ATOM 772 N N . LEU A 1 94 ? -11.663 -7.713 7.586 1.00 90.56 94 LEU A N 1
ATOM 773 C CA . LEU A 1 94 ? -11.292 -6.547 6.794 1.00 90.56 94 LEU A CA 1
ATOM 774 C C . LEU A 1 94 ? -9.772 -6.515 6.631 1.00 90.56 94 LEU A C 1
ATOM 776 O O . LEU A 1 94 ? -9.036 -6.358 7.605 1.00 90.56 94 LEU A O 1
ATOM 780 N N . GLU A 1 95 ? -9.323 -6.602 5.392 1.00 88.50 95 GLU A N 1
ATOM 781 C CA . GLU A 1 95 ? -7.951 -6.355 4.979 1.00 88.50 95 GLU A CA 1
ATOM 782 C C . GLU A 1 95 ? -7.851 -4.915 4.481 1.00 88.50 95 GLU A C 1
ATOM 784 O O . GLU A 1 95 ? -8.644 -4.479 3.645 1.00 88.50 95 GLU A O 1
ATOM 789 N N . ILE A 1 96 ? -6.906 -4.136 5.006 1.00 88.56 96 ILE A N 1
ATOM 790 C CA . ILE A 1 96 ? -6.705 -2.760 4.549 1.00 88.56 96 ILE A CA 1
ATOM 791 C C . ILE A 1 96 ? -5.227 -2.399 4.519 1.00 88.56 96 ILE A C 1
ATOM 793 O O . ILE A 1 96 ? -4.489 -2.600 5.482 1.00 88.56 96 ILE A O 1
ATOM 797 N N . SER A 1 97 ? -4.797 -1.847 3.393 1.00 86.00 97 SER A N 1
ATOM 798 C CA . SER A 1 97 ? -3.431 -1.410 3.142 1.00 86.00 97 SER A CA 1
ATOM 799 C C . SER A 1 97 ? -3.380 0.102 2.995 1.00 86.00 97 SER A C 1
ATOM 801 O O . SER A 1 97 ? -4.243 0.695 2.356 1.00 86.00 97 SER A O 1
ATOM 803 N N . TYR A 1 98 ? -2.362 0.721 3.579 1.00 85.50 98 TYR A N 1
ATOM 804 C CA . TYR A 1 98 ? -2.059 2.136 3.432 1.00 85.50 98 TYR A CA 1
ATOM 805 C C . TYR A 1 98 ? -0.642 2.290 2.914 1.00 85.50 98 TYR A C 1
ATOM 807 O O . TYR A 1 98 ? 0.289 1.705 3.464 1.00 85.50 98 TYR A O 1
ATOM 815 N N . LEU A 1 99 ? -0.483 3.139 1.910 1.00 81.38 99 LEU A N 1
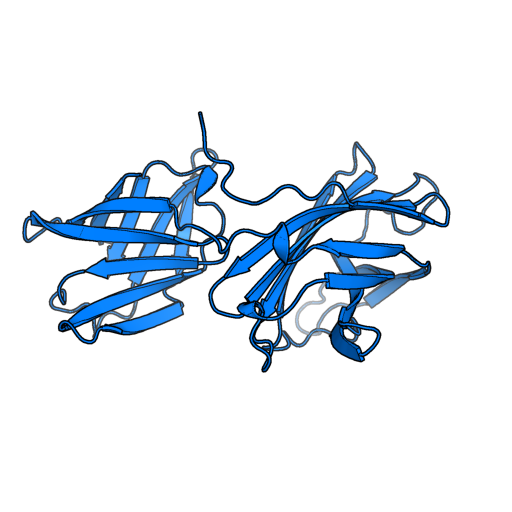ATOM 816 C CA . LEU A 1 99 ? 0.804 3.640 1.480 1.00 81.38 99 LEU A CA 1
ATOM 817 C C . LEU A 1 99 ? 0.865 5.132 1.753 1.00 81.38 99 LEU A C 1
ATOM 819 O O . LEU A 1 99 ? 0.166 5.916 1.118 1.00 81.38 99 LEU A O 1
ATOM 823 N N . ILE A 1 100 ? 1.708 5.530 2.692 1.00 84.38 100 ILE A N 1
ATOM 824 C CA . ILE A 1 100 ? 1.794 6.914 3.140 1.00 84.38 100 ILE A CA 1
ATOM 825 C C . ILE A 1 100 ? 2.951 7.587 2.414 1.00 84.38 100 ILE A C 1
ATOM 827 O O . ILE A 1 100 ? 4.107 7.188 2.561 1.00 84.38 100 ILE A O 1
ATOM 831 N N . ASN A 1 101 ? 2.623 8.601 1.617 1.00 73.75 101 ASN A N 1
ATOM 832 C CA . ASN A 1 101 ? 3.550 9.352 0.789 1.00 73.75 101 ASN A CA 1
ATOM 833 C C . ASN A 1 101 ? 4.254 10.429 1.615 1.00 73.75 101 ASN A C 1
ATOM 835 O O . ASN A 1 101 ? 3.619 11.361 2.103 1.00 73.75 101 ASN A O 1
ATOM 839 N N . SER A 1 102 ? 5.584 10.336 1.658 1.00 61.69 102 SER A N 1
ATOM 840 C CA . SER A 1 102 ? 6.498 11.370 2.143 1.00 61.69 102 SER A CA 1
ATOM 841 C C . SER A 1 102 ? 6.331 11.742 3.615 1.00 61.69 102 SER A C 1
ATOM 843 O O . SER A 1 102 ? 5.583 12.646 3.985 1.00 61.69 102 SER A O 1
ATOM 845 N N . PHE A 1 103 ? 7.185 11.155 4.442 1.00 60.75 103 PHE A N 1
ATOM 846 C CA . PHE A 1 103 ? 7.590 11.786 5.690 1.00 60.75 103 PHE A CA 1
ATOM 847 C C . PHE A 1 103 ? 8.720 12.766 5.357 1.00 60.75 103 PHE A C 1
ATOM 849 O O . PHE A 1 103 ? 9.645 12.429 4.618 1.00 60.75 103 PHE A O 1
ATOM 856 N N . GLU A 1 104 ? 8.648 14.005 5.856 1.00 55.94 104 GLU A N 1
ATOM 857 C CA . GLU A 1 104 ? 9.787 14.937 5.751 1.00 55.94 104 GLU A CA 1
ATOM 858 C C . GLU A 1 104 ? 11.029 14.378 6.467 1.00 55.94 104 GLU A C 1
ATOM 860 O O . GLU A 1 104 ? 12.159 14.696 6.097 1.00 55.94 104 GLU A O 1
ATOM 865 N N . ASN A 1 105 ? 10.802 13.519 7.465 1.00 56.66 105 ASN A N 1
ATOM 866 C CA . ASN A 1 105 ? 11.831 12.866 8.256 1.00 56.66 105 ASN A CA 1
ATOM 867 C C . ASN A 1 105 ? 12.375 11.617 7.560 1.00 56.66 105 ASN A C 1
ATOM 869 O O . ASN A 1 105 ? 11.639 10.874 6.912 1.00 56.66 105 ASN A O 1
ATOM 873 N N . ASP A 1 106 ? 13.669 11.379 7.751 1.00 63.62 106 ASP A N 1
ATOM 874 C CA . ASP A 1 106 ? 14.323 10.155 7.314 1.00 63.62 106 ASP A CA 1
ATOM 875 C C . ASP A 1 106 ? 13.957 9.014 8.270 1.00 63.62 106 ASP A C 1
ATOM 877 O O . ASP A 1 106 ? 14.184 9.113 9.477 1.00 63.62 106 ASP A O 1
ATOM 881 N N . PHE A 1 107 ? 13.359 7.945 7.747 1.00 67.50 107 PHE A N 1
ATOM 882 C CA . PHE A 1 107 ? 13.031 6.770 8.556 1.00 67.50 107 PHE A CA 1
ATOM 883 C C . PHE A 1 107 ? 14.276 6.018 9.025 1.00 67.50 107 PHE A C 1
ATOM 885 O O . PHE A 1 107 ? 14.217 5.326 10.036 1.00 67.50 107 PHE A O 1
ATOM 892 N N . ASP A 1 108 ? 15.404 6.203 8.331 1.00 63.16 108 ASP A N 1
ATOM 893 C CA . ASP A 1 108 ? 16.682 5.545 8.616 1.00 63.16 108 ASP A CA 1
ATOM 894 C C . ASP A 1 108 ? 17.224 5.848 10.028 1.00 63.16 108 ASP A C 1
ATOM 896 O O . ASP A 1 108 ? 18.095 5.130 10.521 1.00 63.16 108 ASP A O 1
ATOM 900 N N . THR A 1 109 ? 16.733 6.900 10.695 1.00 68.38 109 THR A N 1
ATOM 901 C CA . THR A 1 109 ? 17.145 7.270 12.062 1.00 68.38 109 THR A CA 1
ATOM 902 C C . THR A 1 109 ? 16.125 6.927 13.147 1.00 68.38 109 THR A C 1
ATOM 904 O O . THR A 1 109 ? 16.402 7.178 14.317 1.00 68.38 109 THR A O 1
ATOM 907 N N . MET A 1 110 ? 14.951 6.402 12.786 1.00 74.94 110 MET A N 1
ATOM 908 C CA . MET A 1 110 ? 13.878 6.114 13.742 1.00 74.94 110 MET A CA 1
ATOM 909 C C . MET A 1 110 ? 14.082 4.737 14.380 1.00 74.94 110 MET A C 1
ATOM 911 O O . MET A 1 110 ? 14.403 3.773 13.688 1.00 74.94 110 MET A O 1
ATOM 915 N N . GLU A 1 111 ? 13.874 4.626 15.694 1.00 76.38 111 GLU A N 1
ATOM 916 C CA . GLU A 1 111 ? 13.950 3.333 16.394 1.00 76.38 111 GLU A CA 1
ATOM 917 C C . GLU A 1 111 ? 12.570 2.671 16.498 1.00 76.38 111 GLU A C 1
ATOM 919 O O . GLU A 1 111 ? 12.398 1.514 16.111 1.00 76.38 111 GLU A O 1
ATOM 924 N N . GLU A 1 112 ? 11.563 3.425 16.944 1.00 82.94 112 GLU A N 1
ATOM 925 C CA . GLU A 1 112 ? 10.198 2.936 17.139 1.00 82.94 112 GLU A CA 1
ATOM 926 C C . GLU A 1 112 ? 9.160 3.905 16.564 1.00 82.94 112 GLU A C 1
ATOM 928 O O . GLU A 1 112 ? 9.245 5.126 16.709 1.00 82.94 112 GLU A O 1
ATOM 933 N N . LEU A 1 113 ? 8.121 3.335 15.958 1.00 86.62 113 LEU A N 1
ATOM 934 C CA . LEU A 1 113 ? 6.887 4.022 15.609 1.00 86.62 113 LEU A CA 1
ATOM 935 C C . LEU A 1 113 ? 5.707 3.385 16.340 1.00 86.62 113 LEU A C 1
ATOM 937 O O . LEU A 1 113 ? 5.704 2.209 16.696 1.00 86.62 113 LEU A O 1
ATOM 941 N N . SER A 1 114 ? 4.654 4.167 16.532 1.00 89.19 114 SER A N 1
ATOM 942 C CA . SER A 1 114 ? 3.358 3.673 16.982 1.00 89.19 114 SER A CA 1
ATOM 943 C C . SER A 1 114 ? 2.289 4.077 15.985 1.00 89.19 114 SER A C 1
ATOM 945 O O . SER A 1 114 ? 2.126 5.264 15.680 1.00 89.19 114 SER A O 1
ATOM 947 N N . VAL A 1 115 ? 1.551 3.089 15.485 1.00 91.50 115 VAL A N 1
ATOM 948 C CA . VAL A 1 115 ? 0.337 3.311 14.706 1.00 91.50 115 VAL A CA 1
ATOM 949 C C . VAL A 1 115 ? -0.848 3.222 15.657 1.00 91.50 115 VAL A C 1
ATOM 951 O O . VAL A 1 115 ? -1.236 2.146 16.100 1.00 91.50 115 VAL A O 1
ATOM 954 N N . GLU A 1 116 ? -1.449 4.362 15.977 1.00 93.19 116 GLU A N 1
ATOM 955 C CA . GLU A 1 116 ? -2.626 4.414 16.840 1.00 93.19 116 GLU A CA 1
ATOM 956 C C . GLU A 1 116 ? -3.899 4.521 16.012 1.00 93.19 116 GLU A C 1
ATOM 958 O O . GLU A 1 116 ? -4.244 5.606 15.534 1.00 93.19 116 GLU A O 1
ATOM 963 N N . ILE A 1 117 ? -4.634 3.418 15.892 1.00 94.12 117 ILE A N 1
ATOM 964 C CA . ILE A 1 117 ? -5.965 3.415 15.281 1.00 94.12 117 ILE A CA 1
ATOM 965 C C . ILE A 1 117 ? -6.984 3.774 16.364 1.00 94.12 117 ILE A C 1
ATOM 967 O O . ILE A 1 117 ? -6.995 3.189 17.449 1.00 94.12 117 ILE A O 1
ATOM 971 N N . LYS A 1 118 ? -7.844 4.756 16.074 1.00 93.00 118 LYS A N 1
ATOM 972 C CA . LYS A 1 118 ? -8.902 5.214 16.998 1.00 93.00 118 LYS A CA 1
ATOM 973 C C . LYS A 1 118 ? -10.313 4.964 16.482 1.00 93.00 118 LYS A C 1
ATOM 975 O O . LYS A 1 118 ? -11.279 5.033 17.239 1.00 93.00 118 LYS A O 1
ATOM 980 N N . LYS A 1 119 ? -10.453 4.740 15.176 1.00 92.50 119 LYS A N 1
ATOM 981 C CA . LYS A 1 119 ? -11.755 4.578 14.530 1.00 92.50 119 LYS A CA 1
ATOM 982 C C . LYS A 1 119 ? -11.653 3.723 13.277 1.00 92.50 119 LYS A C 1
ATOM 984 O O . LYS A 1 119 ? -10.719 3.882 12.495 1.00 92.50 119 LYS A O 1
ATOM 989 N N . ILE A 1 120 ? -12.670 2.902 13.066 1.00 92.81 120 ILE A N 1
ATOM 990 C CA . ILE A 1 120 ? -12.924 2.170 11.826 1.00 92.81 120 ILE A CA 1
ATOM 991 C C . ILE A 1 120 ? -14.222 2.723 11.249 1.00 92.81 120 ILE A C 1
ATOM 993 O O . ILE A 1 120 ? -15.227 2.836 11.962 1.00 92.81 120 ILE A O 1
ATOM 997 N N . ARG A 1 121 ? -14.201 3.115 9.979 1.00 90.31 121 ARG A N 1
ATOM 998 C CA . ARG A 1 121 ? -15.357 3.650 9.259 1.00 90.31 121 ARG A CA 1
ATOM 999 C C . ARG A 1 121 ? -15.761 2.694 8.154 1.00 90.31 121 ARG A C 1
ATOM 1001 O O . ARG A 1 121 ? -14.896 2.237 7.423 1.00 90.31 121 ARG A O 1
ATOM 1008 N N . GLY A 1 122 ? -17.059 2.449 8.036 1.00 89.50 122 GLY A N 1
ATOM 1009 C CA . GLY A 1 122 ? -17.683 1.853 6.861 1.00 89.50 122 GLY A CA 1
ATOM 1010 C C . GLY A 1 122 ? -18.576 2.901 6.212 1.00 89.50 122 GLY A C 1
ATOM 1011 O O . GLY A 1 122 ? -19.378 3.541 6.903 1.00 89.50 122 GLY A O 1
ATOM 1012 N N . VAL A 1 123 ? -18.407 3.118 4.914 1.00 86.50 123 VAL A N 1
ATOM 1013 C CA . VAL A 1 123 ? -19.174 4.102 4.151 1.00 86.50 123 VAL A CA 1
ATOM 1014 C C . VAL A 1 123 ? -20.126 3.378 3.213 1.00 86.50 123 VAL A C 1
ATOM 1016 O O . VAL A 1 123 ? -19.717 2.514 2.449 1.00 86.50 123 VAL A O 1
ATOM 1019 N N . ASN A 1 124 ? -21.398 3.751 3.284 1.00 84.44 124 ASN A N 1
ATOM 1020 C CA . ASN A 1 124 ? -22.446 3.314 2.376 1.00 84.44 124 ASN A CA 1
ATOM 1021 C C . ASN A 1 124 ? -22.801 4.483 1.456 1.00 84.44 124 ASN A C 1
ATOM 1023 O O . ASN A 1 124 ? -23.475 5.439 1.859 1.00 84.44 124 ASN A O 1
ATOM 1027 N N . GLN A 1 125 ? -22.289 4.422 0.240 1.00 73.94 125 GLN A N 1
ATOM 1028 C CA . GLN A 1 125 ? -22.674 5.240 -0.887 1.00 73.94 125 GLN A CA 1
ATOM 1029 C C . GLN A 1 125 ? -23.945 4.617 -1.490 1.00 73.94 125 GLN A C 1
ATOM 1031 O O . GLN A 1 125 ? -23.918 3.648 -2.240 1.00 73.94 125 GLN A O 1
ATOM 1036 N N . GLY A 1 126 ? -25.108 5.181 -1.150 1.00 67.25 126 GLY A N 1
ATOM 1037 C CA . GLY A 1 126 ? -26.393 4.779 -1.727 1.00 67.25 126 GLY A CA 1
ATOM 1038 C C . GLY A 1 126 ? -26.413 4.886 -3.258 1.00 67.25 126 GLY A C 1
ATOM 1039 O O . GLY A 1 126 ? -25.453 5.317 -3.879 1.00 67.25 126 GLY A O 1
ATOM 1040 N N . GLU A 1 127 ? -27.527 4.546 -3.910 1.00 64.44 127 GLU A N 1
ATOM 1041 C CA . GLU A 1 127 ? -27.561 4.478 -5.379 1.00 64.44 127 GLU A CA 1
ATOM 1042 C C . GLU A 1 127 ? -27.094 5.782 -6.046 1.00 64.44 127 GLU A C 1
ATOM 1044 O O . GLU A 1 127 ? -27.540 6.888 -5.701 1.00 64.44 127 GLU A O 1
ATOM 1049 N N . LYS A 1 128 ? -26.187 5.638 -7.018 1.00 59.25 128 LYS A N 1
ATOM 1050 C CA . LYS A 1 128 ? -25.697 6.738 -7.846 1.00 59.25 128 LYS A CA 1
ATOM 1051 C C . LYS A 1 128 ? -26.831 7.185 -8.764 1.00 59.25 128 LYS A C 1
ATOM 1053 O O . LYS A 1 128 ? -27.165 6.511 -9.736 1.00 59.25 128 LYS A O 1
ATOM 1058 N N . GLY A 1 129 ? -27.445 8.322 -8.446 1.00 54.97 129 GLY A N 1
ATOM 1059 C CA . GLY A 1 129 ? -28.501 8.889 -9.279 1.00 54.97 129 GLY A CA 1
ATOM 1060 C C . GLY A 1 129 ? -27.942 9.325 -10.634 1.00 54.97 129 GLY A C 1
ATOM 1061 O O . GLY A 1 129 ? -26.785 9.742 -10.724 1.00 54.97 129 GLY A O 1
ATOM 1062 N N . ALA A 1 130 ? -28.765 9.270 -11.685 1.00 51.62 130 ALA A N 1
ATOM 1063 C CA . ALA A 1 130 ? -28.399 9.723 -13.027 1.00 51.62 130 ALA A CA 1
ATOM 1064 C C . ALA A 1 130 ? -27.998 11.217 -13.020 1.00 51.62 130 ALA A C 1
ATOM 1066 O O . ALA A 1 130 ? -28.835 12.109 -13.142 1.00 51.62 130 ALA A O 1
ATOM 1067 N N . GLY A 1 131 ? -26.702 11.488 -12.832 1.00 57.00 131 GLY A N 1
ATOM 1068 C CA . GLY A 1 131 ? -26.081 12.809 -12.955 1.00 57.00 131 GLY A CA 1
ATOM 1069 C C . GLY A 1 131 ? -25.998 13.691 -11.698 1.00 57.00 131 GLY A C 1
ATOM 1070 O O . GLY A 1 131 ? -25.635 14.854 -11.847 1.00 57.00 131 GLY A O 1
ATOM 1071 N N . LYS A 1 132 ? -26.307 13.212 -10.479 1.00 54.56 132 LYS A N 1
ATOM 1072 C CA . LYS A 1 132 ? -26.285 14.052 -9.248 1.00 54.56 132 LYS A CA 1
ATOM 1073 C C . LYS A 1 132 ? -25.574 13.432 -8.031 1.00 54.56 132 LYS A C 1
ATOM 1075 O O . LYS A 1 132 ? -25.978 13.670 -6.898 1.00 54.56 132 LYS A O 1
ATOM 1080 N N . GLY A 1 133 ? -24.507 12.666 -8.258 1.00 60.66 133 GLY A N 1
ATOM 1081 C CA . GLY A 1 133 ? -23.759 12.024 -7.170 1.00 60.66 133 GLY A CA 1
ATOM 1082 C C . GLY A 1 133 ? -24.556 10.922 -6.459 1.00 60.66 133 GLY A C 1
ATOM 1083 O O . GLY A 1 133 ? -25.603 10.479 -6.943 1.00 60.66 133 GLY A O 1
ATOM 1084 N N . PHE A 1 134 ? -24.030 10.438 -5.335 1.00 61.53 134 PHE A N 1
ATOM 1085 C CA . PHE A 1 134 ? -24.685 9.409 -4.526 1.00 61.53 134 PHE A CA 1
ATOM 1086 C C . PHE A 1 134 ? -25.875 9.999 -3.763 1.00 61.53 134 PHE A C 1
ATOM 1088 O O . PHE A 1 134 ? -25.770 11.048 -3.130 1.00 61.53 134 PHE A O 1
ATOM 1095 N N . SER A 1 135 ? -27.025 9.328 -3.843 1.00 59.97 135 SER A N 1
ATOM 1096 C CA . SER A 1 135 ? -28.306 9.821 -3.312 1.00 59.97 135 SER A CA 1
ATOM 1097 C C . SER A 1 135 ? -28.366 9.911 -1.780 1.00 59.97 135 SER A C 1
ATOM 1099 O O . SER A 1 135 ? -29.153 10.690 -1.240 1.00 59.97 135 SER A O 1
ATOM 1101 N N . LYS A 1 136 ? -27.534 9.137 -1.074 1.00 67.94 136 LYS A N 1
ATOM 1102 C CA . LYS A 1 136 ? -27.391 9.148 0.386 1.00 67.94 136 LYS A CA 1
ATOM 1103 C C . LYS A 1 136 ? -26.020 8.575 0.745 1.00 67.94 136 LYS A C 1
ATOM 1105 O O . LYS A 1 136 ? -25.719 7.471 0.316 1.00 67.94 136 LYS A O 1
ATOM 1110 N N . VAL A 1 137 ? -25.219 9.298 1.524 1.00 76.06 137 VAL A N 1
ATOM 1111 C CA . VAL A 1 137 ? -23.980 8.766 2.113 1.00 76.06 137 VAL A CA 1
ATOM 1112 C C . VAL A 1 137 ? -24.242 8.521 3.592 1.00 76.06 137 VAL A C 1
ATOM 1114 O O . VAL A 1 137 ? -24.579 9.450 4.327 1.00 76.06 137 VAL A O 1
ATOM 1117 N N . GLU A 1 138 ? -24.139 7.271 4.025 1.00 83.88 138 GLU A N 1
ATOM 1118 C CA . GLU A 1 138 ? -24.230 6.889 5.432 1.00 83.88 138 GLU A CA 1
ATOM 1119 C C . GLU A 1 138 ? -22.857 6.431 5.920 1.00 83.88 138 GLU A C 1
ATOM 1121 O O . GLU A 1 138 ? -22.210 5.597 5.293 1.00 83.88 138 GLU A O 1
ATOM 1126 N N . ILE A 1 139 ? -22.396 7.010 7.030 1.00 86.31 139 ILE A N 1
ATOM 1127 C CA . ILE A 1 139 ? -21.084 6.715 7.606 1.00 86.31 139 ILE A CA 1
ATOM 1128 C C . ILE A 1 139 ? -21.303 6.012 8.939 1.00 86.31 139 ILE A C 1
ATOM 1130 O O . ILE A 1 139 ? -21.763 6.612 9.913 1.00 86.31 139 ILE A O 1
ATOM 1134 N N . LEU A 1 140 ? -20.936 4.737 8.991 1.00 89.44 140 LEU A N 1
ATOM 1135 C CA . LEU A 1 140 ? -20.920 3.939 10.207 1.00 89.44 140 LEU A CA 1
ATOM 1136 C C . LEU A 1 140 ? -19.515 4.008 10.801 1.00 89.44 140 LEU A C 1
ATOM 1138 O O . LEU A 1 140 ? -18.526 3.857 10.096 1.00 89.44 140 LEU A O 1
ATOM 1142 N N . THR A 1 141 ? -19.400 4.290 12.099 1.00 89.06 141 THR A N 1
ATOM 1143 C CA . THR A 1 141 ? -18.092 4.415 12.769 1.00 89.06 141 THR A CA 1
ATOM 1144 C C . THR A 1 141 ? -18.048 3.604 14.048 1.00 89.06 141 THR A C 1
ATOM 1146 O O . THR A 1 141 ? -18.887 3.819 14.922 1.00 89.06 141 THR A O 1
ATOM 1149 N N . THR A 1 142 ? -17.061 2.729 14.188 1.00 91.38 142 THR A N 1
ATOM 1150 C CA . THR A 1 142 ? -16.724 2.095 15.465 1.00 91.38 142 THR A CA 1
ATOM 1151 C C . THR A 1 142 ? -15.459 2.735 16.011 1.00 91.38 142 THR A C 1
ATOM 1153 O O . THR A 1 142 ? -14.455 2.824 15.308 1.00 91.38 142 THR A O 1
ATOM 1156 N N . GLU A 1 143 ? -15.531 3.223 17.245 1.00 92.75 143 GLU A N 1
ATOM 1157 C CA . GLU A 1 143 ? -14.400 3.823 17.951 1.00 92.75 143 GLU A CA 1
ATOM 1158 C C . GLU A 1 143 ? -13.741 2.791 18.869 1.00 92.75 143 GLU A C 1
ATOM 1160 O O . GLU A 1 143 ? -14.387 1.856 19.347 1.00 92.75 143 GLU A O 1
ATOM 1165 N N . GLY A 1 144 ? -12.451 2.975 19.109 1.00 91.25 144 GLY A N 1
ATOM 1166 C CA . GLY A 1 144 ? -11.659 2.131 19.990 1.00 91.25 144 GLY A CA 1
ATOM 1167 C C . GLY A 1 144 ? -10.253 2.684 20.145 1.00 91.25 144 GLY A C 1
ATOM 1168 O O . GLY A 1 144 ? -9.969 3.829 19.777 1.00 91.25 144 GLY A O 1
ATOM 1169 N N . ASN A 1 145 ? -9.367 1.882 20.712 1.00 92.69 145 ASN A N 1
ATOM 1170 C CA . ASN A 1 145 ? -7.975 2.240 20.901 1.00 92.69 145 ASN A CA 1
ATOM 1171 C C . ASN A 1 145 ? -7.060 1.048 20.617 1.00 92.69 145 ASN A C 1
ATOM 1173 O O . ASN A 1 145 ? -6.845 0.204 21.486 1.00 92.69 145 ASN A O 1
ATOM 1177 N N . TRP A 1 146 ? -6.463 1.036 19.427 1.00 94.06 146 TRP A N 1
ATOM 1178 C CA . TRP A 1 146 ? -5.511 0.008 19.009 1.00 94.06 146 TRP A CA 1
ATOM 1179 C C . TRP A 1 146 ? -4.131 0.640 18.754 1.00 94.06 146 TRP A C 1
ATOM 1181 O O . TRP A 1 146 ? -3.856 1.069 17.631 1.00 94.06 146 TRP A O 1
ATOM 1191 N N . PRO A 1 147 ? -3.283 0.786 19.793 1.00 91.81 147 PRO A N 1
ATOM 1192 C CA . PRO A 1 147 ? -1.897 1.220 19.636 1.00 91.81 147 PRO A CA 1
ATOM 1193 C C . PRO A 1 147 ? -1.018 0.051 19.179 1.00 91.81 147 PRO A C 1
ATOM 1195 O O . PRO A 1 147 ? -0.681 -0.82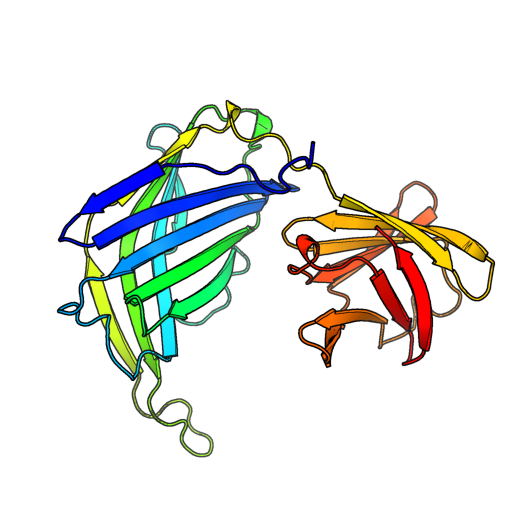2 19.973 1.00 91.81 147 PRO A O 1
ATOM 1198 N N . LEU A 1 148 ? -0.644 0.037 17.905 1.00 91.25 148 LEU A N 1
ATOM 1199 C CA . LEU A 1 148 ? 0.213 -0.986 17.313 1.00 91.25 148 LEU A CA 1
ATOM 1200 C C . LEU A 1 148 ? 1.661 -0.478 17.325 1.00 91.25 148 LEU A C 1
ATOM 1202 O O . LEU A 1 148 ? 1.980 0.415 16.534 1.00 91.25 148 LEU A O 1
ATOM 1206 N N . PRO A 1 149 ? 2.534 -0.990 18.217 1.00 86.69 149 PRO A N 1
ATOM 1207 C CA . PRO A 1 149 ? 3.953 -0.671 18.169 1.00 86.69 149 PRO A CA 1
ATOM 1208 C C . PRO A 1 149 ? 4.583 -1.263 16.912 1.00 86.69 149 PRO A C 1
ATOM 1210 O O . PRO A 1 149 ? 4.185 -2.331 16.432 1.00 86.69 149 PRO A O 1
ATOM 1213 N N . VAL A 1 150 ? 5.571 -0.544 16.404 1.00 83.56 150 VAL A N 1
ATOM 1214 C CA . VAL A 1 150 ? 6.244 -0.796 15.144 1.00 83.56 150 VAL A CA 1
ATOM 1215 C C . VAL A 1 150 ? 7.739 -0.571 15.361 1.00 83.56 150 VAL A C 1
ATOM 1217 O O . VAL A 1 150 ? 8.194 0.566 15.448 1.00 83.56 150 VAL A O 1
ATOM 1220 N N . ASN A 1 151 ? 8.505 -1.655 15.470 1.00 77.94 151 ASN A N 1
ATOM 1221 C CA . ASN A 1 151 ? 9.956 -1.573 15.611 1.00 77.94 151 ASN A CA 1
ATOM 1222 C C . ASN A 1 151 ? 10.584 -1.312 14.234 1.00 77.94 151 ASN A C 1
ATOM 1224 O O . ASN A 1 151 ? 10.584 -2.191 13.369 1.00 77.94 151 ASN A O 1
ATOM 1228 N N . ILE A 1 152 ? 11.099 -0.102 14.019 1.00 75.00 152 ILE A N 1
ATOM 1229 C CA . ILE A 1 152 ? 11.692 0.295 12.736 1.00 75.00 152 ILE A CA 1
ATOM 1230 C C . ILE A 1 152 ? 13.038 -0.392 12.526 1.00 75.00 152 ILE A C 1
ATOM 1232 O O . ILE A 1 152 ? 13.369 -0.731 11.396 1.00 75.00 152 ILE A O 1
ATOM 1236 N N . GLN A 1 153 ? 13.770 -0.713 13.596 1.00 71.50 153 GLN A N 1
ATOM 1237 C CA . GLN A 1 153 ? 15.025 -1.466 13.487 1.00 71.50 153 GLN A CA 1
ATOM 1238 C C . GLN A 1 153 ? 14.810 -2.906 12.995 1.00 71.50 153 GLN A C 1
ATOM 1240 O O . GLN A 1 153 ? 15.718 -3.510 12.423 1.00 71.50 153 GLN A O 1
ATOM 1245 N N . GLU A 1 154 ? 13.614 -3.463 13.205 1.00 68.31 154 GLU A N 1
ATOM 1246 C CA . GLU A 1 154 ? 13.212 -4.766 12.662 1.00 68.31 154 GLU A CA 1
ATOM 1247 C C . GLU A 1 154 ? 12.680 -4.675 11.226 1.00 68.31 154 GLU A C 1
ATOM 1249 O O . GLU A 1 154 ? 12.635 -5.690 10.524 1.00 68.31 154 GLU A O 1
ATOM 1254 N N . MET A 1 155 ? 12.330 -3.474 10.752 1.00 69.19 155 MET A N 1
ATOM 1255 C CA . MET A 1 155 ? 12.057 -3.257 9.339 1.00 69.19 155 MET A CA 1
ATOM 1256 C C . MET A 1 155 ? 13.373 -3.204 8.579 1.00 69.19 155 MET A C 1
ATOM 1258 O O . MET A 1 155 ? 14.106 -2.219 8.632 1.00 69.19 155 MET A O 1
ATOM 1262 N N . LYS A 1 156 ? 13.685 -4.242 7.802 1.00 57.84 156 LYS A N 1
ATOM 1263 C CA . LYS A 1 156 ? 14.727 -4.068 6.788 1.00 57.84 156 LYS A CA 1
ATOM 1264 C C . LYS A 1 156 ? 14.249 -3.069 5.743 1.00 57.84 156 LYS A C 1
ATOM 1266 O O . LYS A 1 156 ? 13.104 -3.134 5.291 1.00 57.84 156 LYS A O 1
ATOM 1271 N N . ASN A 1 157 ? 15.176 -2.223 5.298 1.00 59.97 157 ASN A N 1
ATOM 1272 C CA . ASN A 1 157 ? 15.014 -1.479 4.059 1.00 59.97 157 ASN A CA 1
ATOM 1273 C C . ASN A 1 157 ? 14.653 -2.454 2.942 1.00 59.97 157 ASN A C 1
AT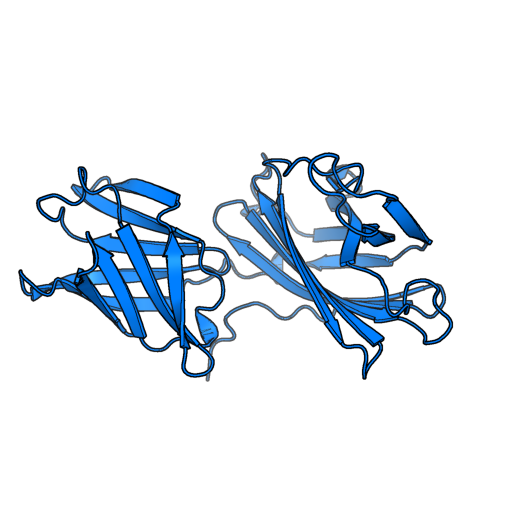OM 1275 O O . ASN A 1 157 ? 15.366 -3.438 2.702 1.00 59.97 157 ASN A O 1
ATOM 1279 N N . PHE A 1 158 ? 13.518 -2.179 2.309 1.00 63.88 158 PHE A N 1
ATOM 1280 C CA . PHE A 1 158 ? 12.934 -3.044 1.307 1.00 63.88 158 PHE A CA 1
ATOM 1281 C C . PHE A 1 158 ? 13.959 -3.370 0.204 1.00 63.88 158 PHE A C 1
ATOM 1283 O O . PHE A 1 158 ? 14.600 -2.476 -0.357 1.00 63.88 158 PHE A O 1
ATOM 1290 N N . GLN A 1 159 ? 14.136 -4.663 -0.089 1.00 67.94 159 GLN A N 1
ATOM 1291 C CA . GLN A 1 159 ? 14.981 -5.125 -1.189 1.00 67.94 159 GLN A CA 1
ATOM 1292 C C . GLN A 1 159 ? 14.096 -5.393 -2.411 1.00 67.94 159 GLN A C 1
ATOM 1294 O O . GLN A 1 159 ? 13.281 -6.315 -2.366 1.00 67.94 159 GLN A O 1
ATOM 1299 N N . PRO A 1 160 ? 14.234 -4.624 -3.504 1.00 72.94 160 PRO A N 1
ATOM 1300 C CA . PRO A 1 160 ? 13.412 -4.831 -4.685 1.00 72.94 160 PRO A CA 1
ATOM 1301 C C . PRO A 1 160 ? 13.641 -6.199 -5.310 1.00 72.94 160 PRO A C 1
ATOM 1303 O O . PRO A 1 160 ? 14.786 -6.620 -5.490 1.00 72.94 160 PRO A O 1
ATOM 1306 N N . ILE A 1 161 ? 12.551 -6.851 -5.727 1.00 80.56 161 ILE A N 1
ATOM 1307 C CA . ILE A 1 161 ? 12.658 -8.019 -6.605 1.00 80.56 161 ILE A CA 1
ATOM 1308 C C . ILE A 1 161 ? 13.185 -7.521 -7.945 1.00 80.56 161 ILE A C 1
ATOM 1310 O O . ILE A 1 161 ? 12.571 -6.679 -8.607 1.00 80.56 161 ILE A O 1
ATOM 1314 N N . GLY A 1 162 ? 14.336 -8.051 -8.341 1.00 84.94 162 GLY A N 1
ATOM 1315 C CA . GLY A 1 162 ? 14.899 -7.813 -9.657 1.00 84.94 162 GLY A CA 1
ATOM 1316 C C . GLY A 1 162 ? 14.154 -8.610 -10.717 1.00 84.94 162 GLY A C 1
ATOM 1317 O O . GLY A 1 162 ? 13.853 -9.779 -10.524 1.00 84.94 162 GLY A O 1
ATOM 1318 N N . PHE A 1 163 ? 13.907 -7.976 -11.852 1.00 91.25 163 PHE A N 1
ATOM 1319 C CA . PHE A 1 163 ? 13.536 -8.633 -13.090 1.00 91.25 163 PHE A CA 1
ATOM 1320 C C . PHE A 1 163 ? 14.623 -8.342 -14.117 1.00 91.25 163 PHE A C 1
ATOM 1322 O O . PHE A 1 163 ? 15.167 -7.235 -14.185 1.00 91.25 163 PHE A O 1
ATOM 1329 N N . THR A 1 164 ? 14.923 -9.320 -14.957 1.00 92.00 164 THR A N 1
ATOM 1330 C CA . THR A 1 164 ? 15.833 -9.149 -16.085 1.00 92.00 164 THR A CA 1
ATOM 1331 C C . THR A 1 164 ? 15.118 -9.466 -17.380 1.00 92.00 164 THR A C 1
ATOM 1333 O O . THR A 1 164 ? 14.271 -10.355 -17.466 1.00 92.00 164 THR A O 1
ATOM 1336 N N . GLY A 1 165 ? 15.437 -8.700 -18.408 1.00 89.38 165 GLY A N 1
ATOM 1337 C CA . GLY A 1 165 ? 14.782 -8.828 -19.692 1.00 89.38 165 GLY A CA 1
ATOM 1338 C C . GLY A 1 165 ? 15.634 -8.279 -20.808 1.00 89.38 165 GLY A C 1
ATOM 1339 O O . GLY A 1 165 ? 16.751 -7.798 -20.594 1.00 89.38 165 GLY A O 1
ATOM 1340 N N . ASN A 1 166 ? 15.069 -8.333 -22.006 1.00 86.12 166 ASN A N 1
ATOM 1341 C CA . ASN A 1 166 ? 15.650 -7.688 -23.169 1.00 86.12 166 ASN A CA 1
ATOM 1342 C C . ASN A 1 166 ? 14.605 -6.810 -23.847 1.00 86.12 166 ASN A C 1
ATOM 1344 O O . ASN A 1 166 ? 13.424 -7.160 -23.918 1.00 86.12 166 ASN A O 1
ATOM 1348 N N . VAL A 1 167 ? 15.072 -5.690 -24.387 1.00 85.19 167 VAL A N 1
ATOM 1349 C CA . VAL A 1 167 ? 14.324 -4.929 -25.385 1.00 85.19 167 VAL A CA 1
ATOM 1350 C C . VAL A 1 167 ? 14.176 -5.809 -26.623 1.00 85.19 167 VAL A C 1
ATOM 1352 O O . VAL A 1 167 ? 15.171 -6.317 -27.140 1.00 85.19 167 VAL A O 1
ATOM 1355 N N . ILE A 1 168 ? 12.948 -5.994 -27.104 1.00 87.25 168 ILE A N 1
ATOM 1356 C CA . ILE A 1 168 ? 12.641 -6.942 -28.185 1.00 87.25 168 ILE A CA 1
ATOM 1357 C C . ILE A 1 168 ? 13.361 -6.564 -29.485 1.00 87.25 168 ILE A C 1
ATOM 1359 O O . ILE A 1 168 ? 13.907 -7.434 -30.158 1.00 87.25 168 ILE A O 1
ATOM 1363 N N . GLU A 1 169 ? 13.390 -5.275 -29.833 1.00 84.44 169 GLU A N 1
ATOM 1364 C CA . GLU A 1 169 ? 13.968 -4.806 -31.098 1.00 84.44 169 GLU A CA 1
ATOM 1365 C C . GLU A 1 169 ? 15.502 -4.864 -31.114 1.00 84.44 169 GLU A C 1
ATOM 1367 O O . GLU A 1 169 ? 16.102 -5.277 -32.104 1.00 84.44 169 GLU A O 1
ATOM 1372 N N . THR A 1 170 ? 16.149 -4.444 -30.024 1.00 82.44 170 THR A N 1
ATOM 1373 C CA . THR A 1 170 ? 17.610 -4.277 -29.985 1.00 82.44 170 THR A CA 1
ATOM 1374 C C . THR A 1 170 ? 18.336 -5.448 -29.333 1.00 82.44 170 THR A C 1
ATOM 1376 O O . THR A 1 170 ? 19.542 -5.596 -29.514 1.00 82.44 170 THR A O 1
ATOM 1379 N N . GLY A 1 171 ? 17.633 -6.274 -28.553 1.00 82.81 171 GLY A N 1
ATOM 1380 C CA . GLY A 1 171 ? 18.229 -7.319 -27.723 1.00 82.81 171 GLY A CA 1
ATOM 1381 C C . GLY A 1 171 ? 19.029 -6.785 -26.530 1.00 82.81 171 GLY A C 1
ATOM 1382 O O . GLY A 1 171 ? 19.651 -7.576 -25.820 1.00 82.81 171 GLY A O 1
ATOM 1383 N N . ASN A 1 172 ? 19.034 -5.468 -26.293 1.00 84.62 172 ASN A N 1
ATOM 1384 C CA . ASN A 1 172 ? 19.751 -4.878 -25.169 1.00 84.62 172 ASN A CA 1
ATOM 1385 C C . ASN A 1 172 ? 19.127 -5.318 -23.847 1.00 84.62 172 ASN A C 1
ATOM 1387 O O . ASN A 1 172 ? 17.902 -5.358 -23.705 1.00 84.62 172 ASN A O 1
ATOM 1391 N N . LYS A 1 173 ? 19.992 -5.579 -22.864 1.00 85.81 173 LYS A N 1
ATOM 1392 C CA . LYS A 1 173 ? 19.562 -5.908 -21.507 1.00 85.81 173 LYS A CA 1
ATOM 1393 C C . LYS A 1 173 ? 18.831 -4.733 -20.873 1.00 85.81 173 LYS A C 1
ATOM 1395 O O . LYS A 1 173 ? 19.251 -3.583 -20.991 1.00 85.81 173 LYS A O 1
ATOM 1400 N N . THR A 1 174 ? 17.782 -5.059 -20.140 1.00 89.62 174 THR A N 1
ATOM 1401 C CA . THR A 1 174 ? 16.999 -4.126 -19.335 1.00 89.62 174 THR A CA 1
ATOM 1402 C C . THR A 1 174 ? 16.685 -4.768 -17.996 1.00 89.62 174 THR A C 1
ATOM 1404 O O . THR A 1 174 ? 16.639 -5.998 -17.867 1.00 89.62 174 THR A O 1
ATOM 1407 N N . PHE A 1 175 ? 16.528 -3.916 -16.993 1.00 90.75 175 PHE A N 1
ATOM 1408 C CA . PHE A 1 175 ? 16.315 -4.324 -15.621 1.00 90.75 175 PHE A CA 1
ATOM 1409 C C . PHE A 1 175 ? 14.998 -3.739 -15.136 1.00 90.75 175 PHE A C 1
ATOM 1411 O O . PHE A 1 175 ? 14.742 -2.548 -15.289 1.00 90.75 175 PHE A O 1
ATOM 1418 N N . GLY A 1 176 ? 14.169 -4.593 -14.556 1.00 89.00 176 GLY A N 1
ATOM 1419 C CA . GLY A 1 176 ? 13.003 -4.194 -13.789 1.00 89.00 176 GLY A CA 1
ATOM 1420 C C . GLY A 1 176 ? 13.307 -4.328 -12.305 1.00 89.00 176 GLY A C 1
ATOM 1421 O O . GLY A 1 176 ? 14.072 -5.202 -11.896 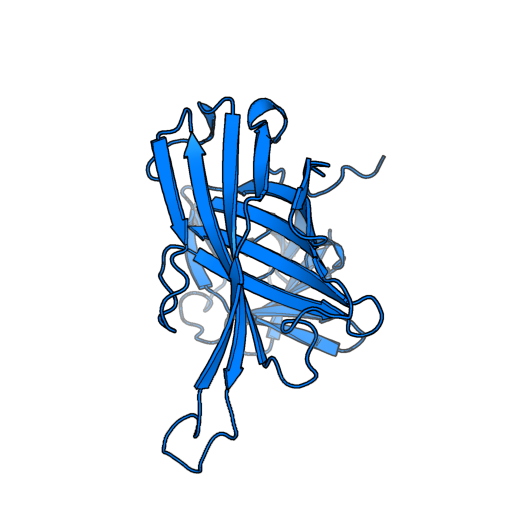1.00 89.00 176 GLY A O 1
ATOM 1422 N N . LYS A 1 177 ? 12.719 -3.468 -11.491 1.00 87.06 177 LYS A N 1
ATOM 1423 C CA . LYS A 1 177 ? 12.724 -3.585 -10.037 1.00 87.06 177 LYS A CA 1
ATOM 1424 C C . LYS A 1 177 ? 11.297 -3.437 -9.555 1.00 87.06 177 LYS A C 1
ATOM 1426 O O . LYS A 1 177 ? 10.677 -2.398 -9.782 1.00 87.06 177 LYS A O 1
ATOM 1431 N N . ALA A 1 178 ? 10.791 -4.476 -8.909 1.00 82.19 178 ALA A N 1
ATOM 1432 C CA . ALA A 1 178 ? 9.516 -4.417 -8.229 1.00 82.19 178 ALA A CA 1
ATOM 1433 C C . ALA A 1 178 ? 9.711 -3.939 -6.799 1.00 82.19 178 ALA A C 1
ATOM 1435 O O . ALA A 1 178 ? 10.475 -4.526 -6.031 1.00 82.19 178 ALA A O 1
ATOM 1436 N N . TYR A 1 179 ? 8.989 -2.879 -6.484 1.00 74.06 179 TYR A N 1
ATOM 1437 C CA . TYR A 1 179 ? 8.790 -2.342 -5.158 1.00 74.06 179 TYR A CA 1
ATOM 1438 C C . TYR A 1 179 ? 7.364 -2.646 -4.708 1.00 74.06 179 TYR A C 1
ATOM 1440 O O . TYR A 1 179 ? 6.516 -2.928 -5.555 1.00 74.06 179 TYR A O 1
ATOM 1448 N N . PRO A 1 180 ? 7.051 -2.560 -3.406 1.00 69.50 180 PRO A N 1
ATOM 1449 C CA . PRO A 1 180 ? 5.732 -2.925 -2.919 1.00 69.50 180 PRO A CA 1
ATOM 1450 C C . PRO A 1 180 ? 4.601 -2.058 -3.487 1.00 69.50 180 PRO A C 1
ATOM 1452 O O . PRO A 1 180 ? 3.431 -2.414 -3.392 1.00 69.50 180 PRO A O 1
ATOM 1455 N N . THR A 1 181 ? 4.955 -0.901 -4.041 1.00 68.00 181 THR A N 1
ATOM 1456 C CA . THR A 1 181 ? 4.042 0.171 -4.440 1.00 68.00 181 THR A CA 1
ATOM 1457 C C . THR A 1 181 ? 4.191 0.555 -5.901 1.00 68.00 181 THR A C 1
ATOM 1459 O O . THR A 1 181 ? 3.379 1.307 -6.433 1.00 68.00 181 THR A O 1
ATOM 1462 N N . MET A 1 182 ? 5.253 0.089 -6.552 1.00 77.06 182 MET A N 1
ATOM 1463 C CA . MET A 1 182 ? 5.563 0.475 -7.912 1.00 77.06 182 MET A CA 1
ATOM 1464 C C . MET A 1 182 ? 6.480 -0.529 -8.579 1.00 77.06 182 MET A C 1
ATOM 1466 O O . MET A 1 182 ? 7.267 -1.232 -7.949 1.00 77.06 182 MET A O 1
ATOM 1470 N N . PHE A 1 183 ? 6.455 -0.514 -9.900 1.00 86.56 183 PHE A N 1
ATOM 1471 C CA . PHE A 1 183 ? 7.440 -1.205 -10.705 1.00 86.56 183 PHE A CA 1
ATOM 1472 C C . PHE A 1 183 ? 8.267 -0.192 -11.479 1.00 86.56 183 PHE A C 1
ATOM 1474 O O . PHE A 1 183 ? 7.718 0.707 -12.119 1.00 86.56 183 PHE A O 1
ATOM 1481 N N . VAL A 1 184 ? 9.588 -0.330 -11.424 1.00 88.94 184 VAL A N 1
ATOM 1482 C CA . VAL A 1 184 ? 10.513 0.558 -12.126 1.00 88.94 184 VAL A CA 1
ATOM 1483 C C . VAL A 1 184 ? 11.249 -0.226 -13.193 1.00 88.94 184 VAL A C 1
ATOM 1485 O O . VAL A 1 184 ? 11.919 -1.209 -12.889 1.00 88.94 184 VAL A O 1
ATOM 1488 N N . VAL A 1 185 ? 11.163 0.227 -14.438 1.00 91.31 185 VAL A N 1
ATOM 1489 C CA . VAL A 1 185 ? 11.940 -0.323 -15.552 1.00 91.31 185 VAL A CA 1
ATOM 1490 C C . VAL A 1 185 ? 13.051 0.642 -15.914 1.00 91.31 185 VAL A C 1
ATOM 1492 O O . VAL A 1 185 ? 12.794 1.804 -16.220 1.00 91.31 185 VAL A O 1
ATOM 1495 N N . GLU A 1 186 ? 14.280 0.141 -15.910 1.00 90.06 186 GLU A N 1
ATOM 1496 C CA . GLU A 1 186 ? 15.461 0.824 -16.414 1.00 90.06 186 GLU A CA 1
ATOM 1497 C C . GLU A 1 186 ? 15.862 0.230 -17.769 1.00 90.06 186 GLU A C 1
ATOM 1499 O O . GLU A 1 186 ? 16.215 -0.951 -17.891 1.00 90.06 186 GLU A O 1
ATOM 1504 N N . ALA A 1 187 ? 15.815 1.062 -18.806 1.00 87.38 187 ALA A N 1
ATOM 1505 C CA . ALA A 1 187 ? 16.130 0.666 -20.172 1.00 87.38 187 ALA A CA 1
ATOM 1506 C C . ALA A 1 187 ? 16.957 1.737 -20.894 1.00 87.38 187 ALA A C 1
ATOM 1508 O O . ALA A 1 187 ? 16.986 2.911 -20.510 1.00 87.38 187 ALA A O 1
ATOM 1509 N N . ASP A 1 188 ? 17.626 1.339 -21.978 1.00 85.75 188 ASP A N 1
ATOM 1510 C CA . ASP A 1 188 ? 18.131 2.313 -22.945 1.00 85.75 188 ASP A CA 1
ATOM 1511 C C . ASP A 1 188 ? 16.972 3.148 -23.510 1.00 85.75 188 ASP A C 1
ATOM 1513 O O . ASP A 1 188 ? 15.856 2.635 -23.639 1.00 85.75 188 ASP A O 1
ATOM 1517 N N . PRO A 1 189 ? 17.206 4.420 -23.882 1.00 81.81 189 PRO A N 1
ATOM 1518 C CA . PRO A 1 189 ? 16.184 5.224 -24.533 1.00 81.81 189 PRO A CA 1
ATOM 1519 C C . PRO A 1 189 ? 15.647 4.520 -25.784 1.00 81.81 189 PRO A C 1
ATOM 1521 O O . PRO A 1 189 ? 16.354 4.378 -26.781 1.00 81.81 189 PRO A O 1
ATOM 1524 N N . LEU A 1 190 ? 14.383 4.099 -25.742 1.00 78.06 190 LEU A N 1
ATOM 1525 C CA . LEU A 1 190 ? 13.708 3.557 -26.915 1.00 78.06 190 LEU A CA 1
ATOM 1526 C C . LEU A 1 190 ? 13.250 4.710 -27.809 1.00 78.06 190 LEU A C 1
ATOM 1528 O O . LEU A 1 190 ? 12.647 5.686 -27.341 1.00 78.06 190 LEU A O 1
ATOM 1532 N N . ASN A 1 191 ? 13.537 4.606 -29.106 1.00 66.62 191 ASN A N 1
ATOM 1533 C CA . ASN A 1 191 ? 13.073 5.577 -30.090 1.00 66.62 191 ASN A CA 1
ATOM 1534 C C . ASN A 1 191 ? 11.541 5.653 -30.040 1.00 66.62 191 ASN A C 1
ATOM 1536 O O . ASN A 1 191 ? 10.858 4.646 -30.173 1.00 66.62 191 ASN A O 1
ATOM 1540 N N . GLY A 1 192 ? 11.001 6.852 -29.818 1.00 62.06 192 GLY A N 1
ATOM 1541 C CA . GLY A 1 192 ? 9.556 7.072 -29.708 1.00 62.06 192 GLY A CA 1
ATOM 1542 C C . GLY A 1 192 ? 8.981 6.976 -28.292 1.00 62.06 192 GLY A C 1
ATOM 1543 O O . GLY A 1 192 ? 7.932 7.563 -28.062 1.00 62.06 192 GLY A O 1
ATOM 1544 N N . ALA A 1 193 ? 9.670 6.386 -27.305 1.00 64.12 193 ALA A N 1
ATOM 1545 C CA . ALA A 1 193 ? 9.114 6.243 -25.948 1.00 64.12 193 ALA A CA 1
ATOM 1546 C C . ALA A 1 193 ? 8.873 7.568 -25.225 1.00 64.12 193 ALA A C 1
ATOM 1548 O O . ALA A 1 193 ? 7.893 7.718 -24.512 1.00 64.12 193 ALA A O 1
ATOM 1549 N N . LYS A 1 194 ? 9.723 8.576 -25.445 1.00 57.75 194 LYS A N 1
ATOM 1550 C CA . LYS A 1 194 ? 9.487 9.917 -24.880 1.00 57.75 194 LYS A CA 1
ATOM 1551 C C . LYS A 1 194 ? 8.262 10.622 -25.476 1.00 57.75 194 LYS A C 1
ATOM 1553 O O . LYS A 1 194 ? 7.800 11.597 -24.896 1.00 57.75 194 LYS A O 1
ATOM 1558 N N . ASN A 1 195 ? 7.778 10.151 -26.627 1.00 59.22 195 ASN A N 1
ATOM 1559 C CA . ASN A 1 195 ? 6.694 10.768 -27.387 1.00 59.22 195 ASN A CA 1
ATOM 1560 C C . ASN A 1 195 ? 5.434 9.886 -27.456 1.00 59.22 195 ASN A C 1
ATOM 1562 O O . ASN A 1 195 ? 4.421 10.347 -27.977 1.00 59.22 195 ASN A O 1
ATOM 1566 N N . SER A 1 196 ? 5.492 8.640 -26.973 1.00 62.31 196 SER A N 1
ATOM 1567 C CA . SER A 1 196 ? 4.338 7.743 -26.923 1.00 62.31 196 SER A CA 1
ATOM 1568 C C . SER A 1 196 ? 3.433 8.158 -25.769 1.00 62.31 196 SER A C 1
ATOM 1570 O O . SER A 1 196 ? 3.887 8.401 -24.651 1.00 62.31 196 SER A O 1
ATOM 1572 N N . THR A 1 197 ? 2.141 8.261 -26.059 1.00 68.44 197 THR A N 1
ATOM 1573 C CA . THR A 1 197 ? 1.103 8.562 -25.067 1.00 68.44 197 THR A CA 1
ATOM 1574 C C . THR A 1 197 ? 0.560 7.306 -24.390 1.00 68.44 197 THR A C 1
ATOM 1576 O O . THR A 1 197 ? -0.291 7.427 -23.515 1.00 68.44 197 THR A O 1
ATOM 1579 N N . ASP A 1 198 ? 1.006 6.119 -24.807 1.00 84.44 198 ASP A N 1
ATOM 1580 C CA . ASP A 1 198 ? 0.441 4.835 -24.397 1.00 84.44 198 ASP A CA 1
ATOM 1581 C C . ASP A 1 198 ? 1.558 3.852 -24.024 1.00 84.44 198 ASP A C 1
ATOM 1583 O O . ASP A 1 198 ? 1.888 2.931 -24.773 1.00 84.44 198 ASP A O 1
ATOM 1587 N N . ILE A 1 199 ? 2.180 4.100 -22.867 1.00 89.44 199 ILE A N 1
ATOM 1588 C CA . ILE A 1 199 ? 3.135 3.179 -22.242 1.00 89.44 199 ILE A CA 1
ATOM 1589 C C . ILE A 1 199 ? 2.457 2.507 -21.054 1.00 89.44 199 ILE A C 1
ATOM 1591 O O . ILE A 1 199 ? 1.968 3.184 -20.145 1.00 89.44 199 ILE A O 1
ATOM 1595 N N . LYS A 1 200 ? 2.464 1.174 -21.047 1.00 91.88 200 LYS A N 1
ATOM 1596 C CA . LYS A 1 200 ? 1.796 0.358 -20.031 1.00 91.88 200 LYS A CA 1
ATOM 1597 C C . LYS A 1 200 ? 2.667 -0.802 -19.590 1.00 91.88 200 LYS A C 1
ATOM 1599 O O . LYS A 1 200 ? 3.435 -1.349 -20.377 1.00 91.88 200 LYS A O 1
ATOM 1604 N N . LEU A 1 201 ? 2.505 -1.206 -18.342 1.00 92.06 201 LEU A N 1
ATOM 1605 C CA . LEU A 1 201 ? 2.969 -2.491 -17.846 1.00 92.06 201 LEU A CA 1
ATOM 1606 C C . LEU A 1 201 ? 1.806 -3.477 -17.942 1.00 92.06 201 LEU A C 1
ATOM 1608 O O . LEU A 1 201 ? 0.708 -3.176 -17.484 1.00 92.06 201 LEU A O 1
ATOM 1612 N N . THR A 1 202 ? 2.026 -4.644 -18.528 1.00 92.12 202 THR A N 1
ATOM 1613 C CA . THR A 1 202 ? 1.002 -5.682 -18.670 1.00 92.12 202 THR A CA 1
ATOM 1614 C C . THR A 1 202 ? 1.463 -6.983 -18.036 1.00 92.12 202 THR A C 1
ATOM 1616 O O . THR A 1 202 ? 2.658 -7.298 -18.025 1.00 92.12 202 THR A O 1
ATOM 1619 N N . TYR A 1 203 ? 0.510 -7.710 -17.463 1.00 89.75 203 TYR A N 1
ATOM 1620 C CA . TYR A 1 203 ? 0.755 -8.919 -16.682 1.00 89.75 203 TYR A CA 1
ATOM 1621 C C . TYR A 1 203 ? -0.492 -9.807 -16.661 1.00 89.75 203 TYR A C 1
ATOM 1623 O O . TYR A 1 203 ? -1.597 -9.340 -16.952 1.00 89.75 203 TYR A O 1
ATOM 1631 N N . GLU A 1 204 ? -0.330 -11.089 -16.339 1.00 87.31 204 GLU A N 1
ATOM 1632 C CA . GLU A 1 204 ? -1.442 -12.040 -16.287 1.00 87.31 204 GLU A CA 1
ATOM 1633 C C . GLU A 1 204 ? -1.790 -12.370 -14.834 1.00 87.31 204 GLU A C 1
ATOM 1635 O O . GLU A 1 204 ? -0.966 -12.844 -14.060 1.00 87.31 204 GLU A O 1
ATOM 1640 N N . SER A 1 205 ? -3.038 -12.132 -14.446 1.00 79.69 205 SER A N 1
ATOM 1641 C CA . SER A 1 205 ? -3.528 -12.417 -13.097 1.00 79.69 205 SER A CA 1
ATOM 1642 C C . SER A 1 205 ? -4.907 -13.052 -13.213 1.00 79.69 205 SER A C 1
ATOM 1644 O O . SER A 1 205 ? -5.769 -12.548 -13.935 1.00 79.69 205 SER A O 1
ATOM 1646 N N . GLU A 1 206 ? -5.092 -14.196 -12.550 1.00 79.69 206 GLU A N 1
ATOM 1647 C CA . GLU A 1 206 ? -6.332 -14.989 -12.598 1.00 79.69 206 GLU A CA 1
ATOM 1648 C C . GLU A 1 206 ? -6.765 -15.369 -14.032 1.00 79.69 206 GLU A C 1
ATOM 1650 O O . GLU A 1 206 ? -7.953 -15.395 -14.363 1.00 79.69 206 GLU A O 1
ATOM 1655 N N . GLY A 1 207 ? -5.795 -15.627 -14.918 1.00 78.81 207 GLY A N 1
ATOM 1656 C CA . GLY A 1 207 ? -6.048 -15.956 -16.326 1.00 78.81 207 GLY A CA 1
ATOM 1657 C C . GLY A 1 207 ? -6.568 -14.784 -17.168 1.00 78.81 207 GLY A C 1
ATOM 1658 O O . GLY A 1 207 ? -7.152 -14.996 -18.233 1.00 78.81 207 GLY A O 1
ATOM 1659 N N . LYS A 1 208 ? -6.418 -13.543 -16.686 1.00 81.81 208 LYS A N 1
ATOM 1660 C CA . LYS A 1 208 ?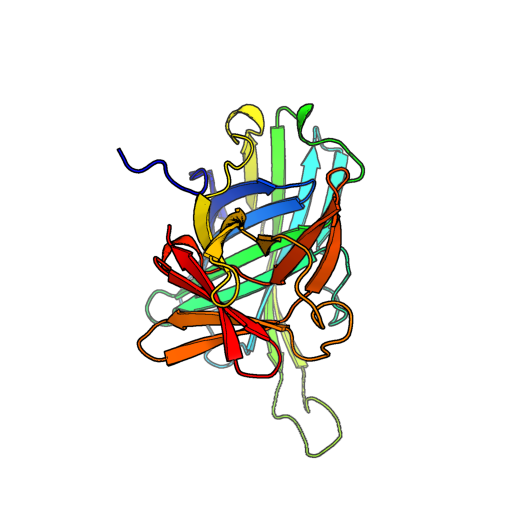 -6.788 -12.317 -17.403 1.00 81.81 208 LYS A CA 1
ATOM 1661 C C . LYS A 1 208 ? -5.580 -11.404 -17.558 1.00 81.81 208 LYS A C 1
ATOM 1663 O O . LYS A 1 208 ? -4.808 -11.214 -16.619 1.00 81.81 208 LYS A O 1
ATOM 1668 N N . LEU A 1 209 ? -5.475 -10.779 -18.730 1.00 84.62 209 LEU A N 1
ATOM 1669 C CA . LEU A 1 209 ? -4.516 -9.707 -18.964 1.00 84.62 209 LEU A CA 1
ATOM 1670 C C . LEU A 1 209 ? -4.950 -8.467 -18.174 1.00 84.62 209 LEU A C 1
ATOM 1672 O O . LEU A 1 209 ? -6.067 -7.973 -18.349 1.00 84.62 209 LEU A O 1
ATOM 1676 N N . LYS A 1 210 ? -4.067 -7.983 -17.306 1.00 86.69 210 LYS A N 1
ATOM 1677 C CA . LYS A 1 210 ? -4.215 -6.732 -16.561 1.00 86.69 210 LYS A CA 1
ATOM 1678 C C . LYS A 1 210 ? -3.163 -5.731 -17.035 1.00 86.69 210 LYS A C 1
ATOM 1680 O O . LYS A 1 210 ? -2.116 -6.104 -17.566 1.00 86.69 210 LYS A O 1
ATOM 1685 N N . GLU A 1 211 ? -3.463 -4.452 -16.839 1.00 88.38 211 GLU A N 1
ATOM 1686 C CA . GLU A 1 211 ? -2.624 -3.335 -17.268 1.00 88.38 211 GLU A CA 1
ATOM 1687 C C . GLU A 1 211 ? -2.387 -2.379 -16.095 1.00 88.38 211 GLU A C 1
ATOM 1689 O O . GLU A 1 211 ? -3.273 -2.160 -15.269 1.00 88.38 211 GLU A O 1
ATOM 1694 N N . SER A 1 212 ? -1.198 -1.791 -16.043 1.00 84.56 212 SER A N 1
ATOM 1695 C CA . SER A 1 212 ? -0.839 -0.679 -15.169 1.00 84.56 212 SER A CA 1
ATOM 1696 C C . SER A 1 212 ? -0.277 0.462 -16.014 1.00 84.56 212 SER A C 1
ATOM 1698 O O . SER A 1 212 ? 0.533 0.252 -16.922 1.00 84.56 212 SER A O 1
ATOM 1700 N N . ASN A 1 213 ? -0.745 1.678 -15.743 1.00 81.69 213 ASN A N 1
ATOM 1701 C CA . ASN A 1 213 ? -0.344 2.859 -16.496 1.00 81.69 213 ASN A CA 1
ATOM 1702 C C . ASN A 1 213 ? 1.024 3.369 -16.036 1.00 81.69 213 ASN A C 1
ATOM 1704 O O . ASN A 1 213 ? 1.399 3.257 -14.867 1.00 81.69 213 ASN A O 1
ATOM 1708 N N . LEU A 1 214 ? 1.749 3.995 -16.963 1.00 85.56 214 LEU A N 1
ATOM 1709 C CA . LEU A 1 214 ? 2.940 4.764 -16.631 1.00 85.56 214 LEU A CA 1
ATOM 1710 C C . LEU A 1 214 ? 2.571 5.947 -15.719 1.00 85.56 214 LEU A C 1
ATOM 1712 O O . LEU A 1 214 ? 1.798 6.823 -16.101 1.00 85.56 214 LEU A O 1
ATOM 1716 N N . LEU A 1 215 ? 3.181 6.000 -14.538 1.00 80.94 215 LEU A N 1
ATOM 1717 C CA . LEU A 1 215 ? 3.090 7.123 -13.605 1.00 80.94 215 LEU A CA 1
ATOM 1718 C C . LEU A 1 215 ? 4.006 8.272 -14.021 1.00 80.94 215 LEU A C 1
ATOM 1720 O O . LEU A 1 215 ? 3.617 9.438 -14.027 1.00 80.94 215 LEU A O 1
ATOM 1724 N N . ALA A 1 216 ? 5.257 7.944 -14.340 1.00 81.75 216 ALA A N 1
ATOM 1725 C CA . ALA A 1 216 ? 6.275 8.926 -14.679 1.00 81.75 216 ALA A CA 1
ATOM 1726 C C . ALA A 1 216 ? 7.386 8.306 -15.525 1.00 81.75 216 ALA A C 1
ATOM 1728 O O . ALA A 1 216 ? 7.665 7.110 -15.446 1.00 81.75 216 ALA A O 1
ATOM 1729 N N . SER A 1 217 ? 8.085 9.155 -16.278 1.00 83.50 217 SER A N 1
ATOM 1730 C CA . SER A 1 217 ? 9.362 8.807 -16.895 1.00 83.50 217 SER A CA 1
ATOM 1731 C C . SER A 1 217 ? 10.450 9.790 -16.472 1.00 83.50 217 SER A C 1
ATOM 1733 O O . SER A 1 217 ? 10.203 10.991 -16.338 1.00 83.50 217 SER A O 1
ATOM 1735 N N . ARG A 1 218 ? 11.661 9.286 -16.228 1.00 83.81 218 ARG A N 1
ATOM 1736 C CA . ARG A 1 218 ? 12.830 10.098 -15.859 1.00 83.81 218 ARG A CA 1
ATOM 1737 C C . ARG A 1 218 ? 14.067 9.630 -16.613 1.00 83.81 218 ARG A C 1
ATOM 1739 O O . ARG A 1 218 ? 14.134 8.492 -17.063 1.00 83.81 218 ARG A O 1
ATOM 1746 N N . LEU A 1 219 ? 15.050 10.513 -16.749 1.00 82.06 219 LEU A N 1
ATOM 1747 C CA . LEU A 1 219 ? 16.389 10.132 -17.196 1.00 82.06 219 LEU A CA 1
ATOM 1748 C C . LEU A 1 219 ? 17.268 9.891 -15.973 1.00 82.06 219 LEU A C 1
ATOM 1750 O O . LEU A 1 219 ? 17.311 10.736 -15.078 1.00 82.06 219 LEU A O 1
ATOM 1754 N N . SER A 1 220 ? 17.961 8.756 -15.944 1.00 78.19 220 SER A N 1
ATOM 1755 C CA . SER A 1 220 ? 18.989 8.490 -14.943 1.00 78.19 220 SER A CA 1
ATOM 1756 C C . SER A 1 220 ? 20.258 9.295 -15.242 1.00 78.19 220 SER A C 1
ATOM 1758 O O . SER A 1 220 ? 20.468 9.782 -16.358 1.00 78.19 220 SER A O 1
ATOM 1760 N N . SER A 1 221 ? 21.143 9.402 -14.250 1.00 74.19 221 SER A N 1
ATOM 1761 C CA . SER A 1 221 ? 22.469 10.018 -14.404 1.00 74.19 221 SER A CA 1
ATOM 1762 C C . SER A 1 221 ? 23.349 9.318 -15.445 1.00 74.19 221 SER A C 1
ATOM 1764 O O . SER A 1 221 ? 24.258 9.935 -15.991 1.00 74.19 221 SER A O 1
ATOM 1766 N N . GLU A 1 222 ? 23.067 8.050 -15.742 1.00 82.25 222 GLU A N 1
ATOM 1767 C CA . GLU A 1 222 ? 23.785 7.235 -16.728 1.00 82.25 222 GLU A CA 1
ATOM 1768 C C . GLU A 1 222 ? 23.151 7.299 -18.128 1.00 82.25 222 GLU A C 1
ATOM 1770 O O . GLU A 1 222 ? 23.564 6.588 -19.042 1.00 82.25 222 GLU A O 1
ATOM 1775 N N . GLY A 1 223 ? 22.133 8.146 -18.318 1.00 82.50 223 GLY A N 1
ATOM 1776 C CA . GLY A 1 223 ? 21.455 8.322 -19.603 1.00 82.50 223 GLY A CA 1
ATOM 1777 C C . GLY A 1 223 ? 20.432 7.234 -19.940 1.00 82.50 223 GLY A C 1
ATOM 1778 O O . GLY A 1 223 ? 19.923 7.214 -21.062 1.00 82.50 223 GLY A O 1
ATOM 1779 N N . LYS A 1 224 ? 20.097 6.356 -18.987 1.00 86.81 224 LYS A N 1
ATOM 1780 C CA . LYS A 1 224 ? 18.993 5.393 -19.111 1.00 86.81 224 LYS A CA 1
ATOM 1781 C C . LYS A 1 224 ? 17.654 6.093 -18.897 1.00 86.81 224 LYS A C 1
ATOM 1783 O O . LYS A 1 224 ? 17.582 7.135 -18.242 1.00 86.81 224 LYS A O 1
ATOM 1788 N N . VAL A 1 225 ? 16.587 5.521 -19.439 1.00 87.56 225 VAL A N 1
ATOM 1789 C CA . VAL A 1 225 ? 15.220 5.935 -19.118 1.00 87.56 225 VAL A CA 1
ATOM 1790 C C . VAL A 1 225 ? 14.700 5.051 -17.991 1.00 87.56 225 VAL A C 1
ATOM 1792 O O . VAL A 1 225 ? 14.844 3.832 -18.036 1.00 87.56 225 VAL A O 1
ATOM 1795 N N . LEU A 1 226 ? 14.106 5.695 -16.993 1.00 88.94 226 LEU A N 1
ATOM 1796 C CA . LEU A 1 226 ? 13.401 5.076 -15.883 1.00 88.94 226 LEU A CA 1
ATOM 1797 C C . LEU A 1 226 ? 11.902 5.269 -16.103 1.00 88.94 226 LEU A C 1
ATOM 1799 O O . LEU A 1 226 ? 11.442 6.413 -16.164 1.00 88.94 226 LEU A O 1
ATOM 1803 N N . TRP A 1 227 ? 11.155 4.177 -16.221 1.00 90.56 227 TRP A N 1
ATOM 1804 C CA . TRP A 1 227 ? 9.692 4.177 -16.273 1.00 90.56 227 TRP A CA 1
ATOM 1805 C C . TRP A 1 227 ? 9.122 3.652 -14.970 1.00 90.56 227 TRP A C 1
ATOM 1807 O O . TRP A 1 227 ? 9.495 2.568 -14.533 1.00 90.56 227 TRP A O 1
ATOM 1817 N N . TYR A 1 228 ? 8.221 4.423 -14.375 1.00 87.88 228 TYR A N 1
ATOM 1818 C CA . TYR A 1 228 ? 7.581 4.113 -13.104 1.00 87.88 228 TYR A CA 1
ATOM 1819 C C . TYR A 1 228 ? 6.133 3.718 -13.368 1.00 87.88 228 TYR A C 1
ATOM 1821 O O . TYR A 1 228 ? 5.411 4.480 -14.011 1.00 87.88 228 TYR A O 1
ATOM 1829 N N . PHE A 1 229 ? 5.711 2.564 -12.868 1.00 87.06 229 PHE A N 1
ATOM 1830 C CA . PHE A 1 229 ? 4.362 2.021 -13.027 1.00 87.06 229 PHE A CA 1
ATOM 1831 C C . PHE A 1 229 ? 3.714 1.798 -11.661 1.00 87.06 229 PHE A C 1
ATOM 1833 O O . PHE A 1 229 ? 4.399 1.399 -10.720 1.00 87.06 229 PHE A O 1
ATOM 1840 N N . ASP A 1 230 ? 2.406 2.029 -11.570 1.00 76.06 230 ASP A N 1
ATOM 1841 C CA . ASP A 1 230 ? 1.598 1.779 -10.369 1.00 76.06 230 ASP A CA 1
ATOM 1842 C C . ASP A 1 230 ? 1.251 0.288 -10.276 1.00 76.06 230 ASP A C 1
ATOM 1844 O O . ASP A 1 230 ? 0.314 -0.184 -10.925 1.00 76.06 230 ASP A O 1
ATOM 1848 N N . PHE A 1 231 ? 2.073 -0.505 -9.592 1.00 72.94 231 PHE A N 1
ATOM 1849 C CA . PHE A 1 231 ? 1.961 -1.961 -9.643 1.00 72.94 231 PHE A CA 1
ATOM 1850 C C . PHE A 1 231 ? 2.271 -2.607 -8.294 1.00 72.94 231 PHE A C 1
ATOM 1852 O O . PHE A 1 231 ? 3.383 -2.487 -7.788 1.00 72.94 231 PHE A O 1
ATOM 1859 N N . ILE A 1 232 ? 1.280 -3.323 -7.752 1.00 63.66 232 ILE A N 1
ATOM 1860 C CA . ILE A 1 232 ? 1.292 -3.899 -6.396 1.00 63.66 232 ILE A CA 1
ATOM 1861 C C . ILE A 1 232 ? 1.232 -5.440 -6.356 1.00 63.66 232 ILE A C 1
ATOM 1863 O O . ILE A 1 232 ? 1.300 -6.008 -5.276 1.00 63.66 232 ILE A O 1
ATOM 1867 N N . GLY A 1 233 ? 1.111 -6.122 -7.504 1.00 62.72 233 GLY A N 1
ATOM 1868 C CA . GLY A 1 233 ? 0.946 -7.588 -7.588 1.00 62.72 233 GLY A CA 1
ATOM 1869 C C . GLY A 1 233 ? 2.214 -8.361 -7.967 1.00 62.72 233 GLY A C 1
ATOM 1870 O O . GLY A 1 233 ? 2.130 -9.401 -8.607 1.00 62.72 233 GLY A O 1
ATOM 1871 N N . TYR A 1 234 ? 3.400 -7.820 -7.698 1.00 64.69 234 TYR A N 1
ATOM 1872 C CA . TYR A 1 234 ? 4.695 -8.330 -8.188 1.00 64.69 234 TYR A CA 1
ATOM 1873 C C . TYR A 1 234 ? 5.132 -9.669 -7.580 1.00 64.69 234 TYR A C 1
ATOM 1875 O O . TYR A 1 234 ? 6.005 -10.340 -8.137 1.00 64.69 234 TYR A O 1
ATOM 1883 N N . ASP A 1 235 ? 4.604 -10.051 -6.421 1.00 63.41 235 ASP A N 1
ATOM 1884 C CA . ASP A 1 235 ? 4.970 -11.287 -5.736 1.00 63.41 235 ASP A CA 1
ATOM 1885 C C . ASP A 1 235 ? 4.376 -12.502 -6.451 1.00 63.41 235 ASP A C 1
ATOM 1887 O O . ASP A 1 235 ? 5.018 -13.551 -6.483 1.00 63.41 235 ASP A O 1
ATOM 1891 N N . GLU A 1 236 ? 3.250 -12.305 -7.136 1.00 69.19 236 GLU A N 1
ATOM 1892 C CA . GLU A 1 236 ? 2.539 -13.308 -7.932 1.00 69.19 236 GLU A CA 1
ATOM 1893 C C . GLU A 1 236 ? 2.970 -13.373 -9.409 1.00 69.19 236 GLU A C 1
ATOM 1895 O O . GLU A 1 236 ? 2.496 -14.239 -10.143 1.00 69.19 236 GLU A O 1
ATOM 1900 N N . GLN A 1 237 ? 3.831 -12.460 -9.881 1.00 81.31 237 GLN A N 1
ATOM 1901 C CA . GLN A 1 237 ? 4.193 -12.371 -11.302 1.00 81.31 237 GLN A CA 1
ATOM 1902 C C . GLN A 1 237 ? 5.615 -12.856 -11.590 1.00 81.31 237 GLN A C 1
ATOM 1904 O O . GLN A 1 237 ? 6.598 -12.275 -11.129 1.00 81.31 237 GLN A O 1
ATOM 1909 N N . ASP A 1 238 ? 5.723 -13.862 -12.459 1.00 84.81 238 ASP A N 1
ATOM 1910 C CA . ASP A 1 238 ? 7.005 -14.325 -13.009 1.00 84.81 238 ASP A CA 1
ATOM 1911 C C . ASP A 1 238 ? 7.424 -13.552 -14.268 1.00 84.81 238 ASP A C 1
ATOM 1913 O O . ASP A 1 238 ? 8.610 -13.499 -14.611 1.00 84.81 238 ASP A O 1
ATOM 1917 N N . VAL A 1 239 ? 6.455 -12.965 -14.982 1.00 89.44 239 VAL A N 1
ATOM 1918 C CA . VAL A 1 239 ? 6.666 -12.268 -16.255 1.00 89.44 239 VAL A CA 1
ATOM 1919 C C . VAL A 1 239 ? 5.864 -10.973 -16.294 1.00 89.44 239 VAL A C 1
ATOM 1921 O O . VAL A 1 239 ? 4.668 -10.963 -16.019 1.00 89.44 239 VAL A O 1
ATOM 1924 N N . LEU A 1 240 ? 6.524 -9.890 -16.696 1.00 92.12 240 LEU A N 1
ATOM 1925 C CA . LEU A 1 240 ? 5.926 -8.576 -16.915 1.00 92.12 240 LEU A CA 1
ATOM 1926 C C . LEU A 1 240 ? 6.321 -8.069 -18.304 1.00 92.12 240 LEU A C 1
ATOM 1928 O O . LEU A 1 240 ? 7.473 -8.231 -18.713 1.00 92.12 240 LEU A O 1
ATOM 1932 N N . ASN A 1 241 ? 5.405 -7.422 -19.024 1.00 93.56 241 ASN A N 1
ATOM 1933 C CA . ASN A 1 241 ? 5.706 -6.841 -20.335 1.00 93.56 241 ASN A CA 1
ATOM 1934 C C . ASN A 1 241 ? 5.494 -5.332 -20.318 1.00 93.56 241 ASN A C 1
ATOM 1936 O O . ASN A 1 241 ? 4.452 -4.853 -19.875 1.00 93.56 241 ASN A O 1
ATOM 1940 N N . VAL A 1 242 ? 6.459 -4.578 -20.841 1.00 92.25 242 VAL A N 1
ATOM 1941 C CA . VAL A 1 242 ? 6.244 -3.160 -21.142 1.00 92.25 242 VAL A CA 1
ATOM 1942 C C . VAL A 1 242 ? 5.693 -3.068 -22.553 1.00 92.25 242 VAL A C 1
ATOM 1944 O O . VAL A 1 242 ? 6.355 -3.493 -23.504 1.00 92.25 242 VAL A O 1
ATOM 1947 N N . GLN A 1 243 ? 4.501 -2.499 -22.677 1.00 92.25 243 GLN A N 1
ATOM 1948 C CA . GLN A 1 243 ? 3.878 -2.159 -23.944 1.00 92.25 243 GLN A CA 1
ATOM 1949 C C . GLN A 1 243 ? 4.061 -0.685 -24.272 1.00 92.25 243 GLN A C 1
ATOM 1951 O O . GLN A 1 243 ? 3.972 0.174 -23.396 1.00 92.25 243 GLN A O 1
ATOM 1956 N N . MET A 1 244 ? 4.281 -0.411 -25.554 1.00 89.69 244 MET A N 1
ATOM 1957 C CA . MET A 1 244 ? 4.248 0.923 -26.140 1.00 89.69 244 MET A CA 1
ATOM 1958 C C . MET A 1 244 ? 3.371 0.899 -27.388 1.00 89.69 244 MET A C 1
ATOM 1960 O O . MET A 1 244 ? 3.596 0.083 -28.286 1.00 89.69 244 MET A O 1
ATOM 1964 N N . ASP A 1 245 ? 2.372 1.780 -27.442 1.00 86.38 245 ASP A N 1
ATOM 1965 C CA . ASP A 1 245 ? 1.411 1.883 -28.549 1.00 86.38 245 ASP A CA 1
ATOM 1966 C C . ASP A 1 245 ? 0.775 0.516 -28.908 1.00 86.38 245 ASP A C 1
ATOM 1968 O O . ASP A 1 245 ? 0.670 0.128 -30.077 1.00 86.38 245 ASP A O 1
ATOM 1972 N N . GLY A 1 246 ? 0.406 -0.254 -27.876 1.00 84.25 246 GLY A N 1
ATOM 1973 C CA . GLY A 1 246 ? -0.217 -1.579 -27.997 1.00 84.25 246 GLY A CA 1
ATOM 1974 C C . GLY A 1 246 ? 0.7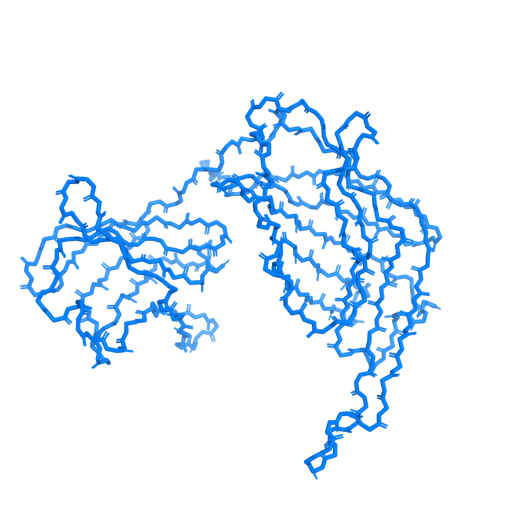12 -2.715 -28.442 1.00 84.25 246 GLY A C 1
ATOM 1975 O O . GLY A 1 246 ? 0.227 -3.775 -28.842 1.00 84.25 246 GLY A O 1
ATOM 1976 N N . LYS A 1 247 ? 2.035 -2.517 -28.417 1.00 87.25 247 LYS A N 1
ATOM 1977 C CA . LYS A 1 247 ? 3.024 -3.555 -28.743 1.00 87.25 247 LYS A CA 1
ATOM 1978 C C . LYS A 1 247 ? 3.961 -3.795 -27.578 1.00 87.25 247 LYS A C 1
ATOM 1980 O O . LYS A 1 247 ? 4.511 -2.839 -27.037 1.00 87.25 247 LYS A O 1
ATOM 1985 N N . ASP A 1 248 ? 4.208 -5.061 -27.259 1.00 88.50 248 ASP A N 1
ATOM 1986 C CA . ASP A 1 248 ? 5.277 -5.417 -26.332 1.00 88.50 248 ASP A CA 1
ATOM 1987 C C . ASP A 1 248 ? 6.609 -4.921 -26.904 1.00 88.50 248 ASP A C 1
ATOM 1989 O O . ASP A 1 248 ? 6.952 -5.191 -28.059 1.00 88.50 248 ASP A O 1
ATOM 1993 N N . VAL A 1 249 ? 7.354 -4.181 -26.090 1.00 90.94 249 VAL A N 1
ATOM 1994 C CA . VAL A 1 249 ? 8.700 -3.689 -26.418 1.00 90.94 249 VAL A CA 1
ATOM 1995 C C . VAL A 1 249 ? 9.760 -4.274 -25.497 1.00 90.94 249 VAL A C 1
ATOM 1997 O O . VAL A 1 249 ? 10.929 -4.359 -25.878 1.00 90.94 249 VAL A O 1
ATOM 2000 N N . ILE A 1 250 ? 9.365 -4.708 -24.300 1.00 91.50 250 ILE A N 1
ATOM 2001 C CA . ILE A 1 250 ? 10.236 -5.346 -23.317 1.00 91.50 250 ILE A CA 1
ATOM 2002 C C . ILE A 1 250 ? 9.480 -6.496 -22.658 1.00 91.50 250 ILE A C 1
ATOM 2004 O O . ILE A 1 250 ? 8.348 -6.310 -22.219 1.00 91.50 250 ILE A O 1
ATOM 2008 N N . VAL A 1 251 ? 10.156 -7.638 -22.512 1.00 92.56 251 VAL A N 1
ATOM 2009 C CA . VAL A 1 251 ? 9.708 -8.764 -21.677 1.00 92.56 251 VAL A CA 1
ATOM 2010 C C . VAL A 1 251 ? 10.671 -8.914 -20.504 1.00 92.56 251 VAL A C 1
ATOM 2012 O O . VAL A 1 251 ? 11.865 -9.147 -20.712 1.00 92.56 251 VAL A O 1
ATOM 2015 N N . LEU A 1 252 ? 10.154 -8.784 -19.286 1.00 91.06 252 LEU A N 1
ATOM 2016 C CA . LEU A 1 252 ? 10.881 -8.871 -18.021 1.00 91.06 252 LEU A CA 1
ATOM 2017 C C . L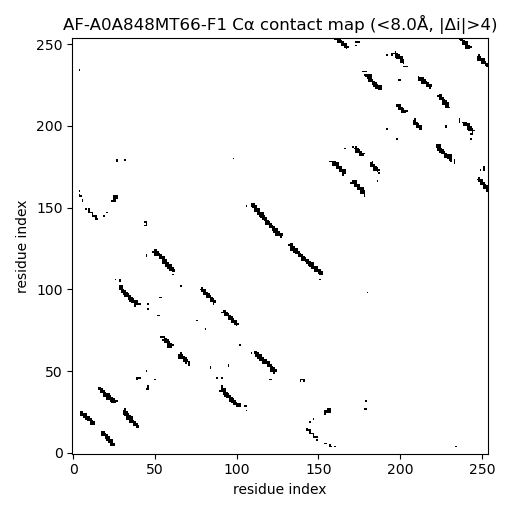EU A 1 252 ? 10.507 -10.163 -17.304 1.00 91.06 252 LEU A C 1
ATOM 2019 O O . LEU A 1 252 ? 9.330 -10.496 -17.202 1.00 91.06 252 LEU A O 1
ATOM 2023 N N . LYS A 1 253 ? 11.513 -10.879 -16.805 1.00 90.94 253 LYS A N 1
ATOM 2024 C CA . LYS A 1 253 ? 11.349 -12.124 -16.049 1.00 90.94 253 LYS A CA 1
ATOM 2025 C C . LYS A 1 253 ? 12.048 -12.019 -14.702 1.00 90.94 253 LYS A C 1
ATOM 2027 O O . LYS A 1 253 ? 13.134 -11.438 -14.641 1.00 90.94 253 LYS A O 1
ATOM 2032 N N . LYS A 1 254 ? 11.400 -12.544 -13.669 1.00 86.44 254 LYS A N 1
ATOM 2033 C CA . LYS A 1 254 ? 11.902 -12.583 -12.292 1.00 86.44 254 LYS A CA 1
ATOM 2034 C C . LYS A 1 254 ? 13.176 -13.426 -12.175 1.00 86.44 254 LYS A C 1
ATOM 2036 O O . LYS A 1 254 ? 13.298 -14.422 -12.926 1.00 86.44 254 LYS A O 1
#

Organism: Enterococcus mundtii (NCBI:txid53346)

Solvent-accessible surface area (backbone atoms only — not comparable to full-atom values): 14274 Å² total; per-residue (Å²): 131,84,78,73,85,61,49,74,39,88,34,70,38,71,40,95,78,30,40,43,28,42,43,32,44,42,46,55,98,56,25,44,39,42,29,34,44,30,44,49,46,83,87,36,85,78,60,51,104,65,55,76,48,71,51,63,26,31,35,36,24,44,95,81,43,76,77,45,71,44,78,78,75,69,98,60,85,48,88,51,46,52,72,54,72,49,73,42,83,91,73,38,33,38,38,41,36,40,40,36,43,64,55,96,62,69,68,92,79,48,58,54,38,33,43,35,37,41,34,43,35,31,33,24,67,37,68,70,45,97,89,69,56,55,72,42,79,48,78,47,73,50,74,54,69,37,72,36,69,40,59,43,76,75,41,61,76,62,72,58,50,59,22,48,29,34,31,68,90,78,61,46,74,28,41,34,35,37,43,83,68,26,32,38,38,43,33,68,74,54,90,60,59,93,72,54,92,44,48,32,42,35,38,71,55,96,94,36,86,44,76,27,55,59,73,48,76,46,75,47,98,86,65,30,33,37,39,33,27,62,37,68,65,61,92,80,44,62,54,41,28,39,28,48,79,90,35,78,45,30,51,32,32,95

pLDDT: mean 79.35, std 13.44, range [28.16, 95.06]

Radius of gyration: 20.61 Å; Cα contacts (8 Å, |Δi|>4): 576; chains: 1; bounding box: 52×35×53 Å

Sequence (254 aa):
MEEEFVHQLNSIVKDNEIEIKLEKAYIDQKQLGLYFIINLPEKSKLVSSRIDYYNLGFSIKEDGKVLFTNNSKEDSQVDSYTFNEYFDDSTNTLEISYLINSFENDFDTMEELSVEIKKIRGVNQGEKGAGKGFSKVEILTTEGNWPLPVNIQEMKNFQPIGFTGNVIETGNKTFGKAYPTMFVVEADPLNGAKNSTDIKLTYESEGKLKESNLLASRLSSEGKVLWYFDFIGYDEQDVLNVQMDGKDVIVLKK

Nearest PDB structures (foldseek):
  3fbq-assembly1_A  TM=3.508E-01  e=1.027E-06  Bacillus anthracis str. Sterne
  7tug-assembly1_D  TM=2.566E-01  e=2.642E-03  Homo sapiens
  4qqv-assembly1_A  TM=2.319E-01  e=1.603E-01  Mus musculus
  4qqv-assembly2_D  TM=2.244E-01  e=2.820E-01  Mus musculus
  6vfu-assembly1_A  TM=1.743E-01  e=9.664E-01  Homo sapiens